Protein AF-A0A828RJ28-F1 (afdb_monomer)

Radius of gyration: 24.08 Å; Cα contacts (8 Å, |Δi|>4): 362; chains: 1; bounding box: 64×43×66 Å

Solvent-accessible surface area (backbone atoms only — not comparable to full-atom values): 17048 Å² total; per-residue (Å²): 126,67,68,67,56,52,56,53,55,52,54,47,43,37,43,52,50,53,48,50,46,72,72,38,66,86,44,90,55,50,50,30,38,36,27,74,53,93,47,32,33,34,38,38,77,62,47,27,46,32,43,52,47,83,53,72,42,44,48,65,58,50,32,52,54,55,67,70,51,72,87,90,49,73,31,34,40,40,39,29,29,36,60,35,74,68,33,44,64,51,51,78,48,46,31,53,60,52,75,44,80,40,84,64,54,71,68,58,51,33,68,73,42,70,52,58,82,84,49,48,61,54,60,48,24,22,26,76,45,76,53,44,68,95,48,37,66,64,53,40,48,51,51,52,49,52,51,30,59,76,66,74,49,62,49,41,58,66,60,33,50,56,52,51,45,53,50,38,54,48,21,58,74,65,51,31,70,50,40,48,63,58,54,52,46,45,49,57,74,29,50,54,80,92,81,49,80,65,50,59,52,41,50,60,45,42,64,53,44,52,51,50,51,43,51,52,46,49,46,44,34,72,78,77,47,81,44,73,68,53,55,51,39,45,53,25,56,74,67,70,38,74,66,31,62,64,48,34,51,52,47,26,72,77,37,68,87,36,44,63,57,32,49,48,52,30,51,72,71,77,40,83,69,93,68,94,85,72,90,70,78,71,55,90,95,38,52,67,60,44,54,49,53,54,51,53,54,66,73,61,64,79,82,76,126

Organism: NCBI:txid548485

Sequence (305 aa):
MEGIYASRGFAYQDYTLIDSIFCFIDENNFRGIEVESDNDYEIINQNISVQVKIGKEKLSEISEVITNLPDNKDKYLLYFSQLDNKARNFFTNVNDFGSNISKLSDNEIINKLKIDKKDIYKVRRCKIKILPALNSENYVCGIISKWLSKHQTNSDIVGILNTLLLLARKARTSQSIISKRDVLEVIRDQKYIPNFTQSLDLINYLLGFKSDIINCINFFINEVGASIQLEQLKLLIIDNNYAALKLVNRLAKNNPNYWILKDATYFLFGKKTLDNSANGEPIAGLENFYRLVKGIKYFIPEMSI

Secondary structure (DSSP, 8-state):
-HHHHHHHHHHHHHHHHHHHHHHHTTSTT--EEEEEETTEEEEETTTEEEEEEEEEE-HHHHHHHHHTS-TT-SEEEEEEEEE-HHHHHHHTTT-BTT-S--SS-HHHHHHHHT--GGGHHHHHTEEEEE--GGGHHHHHHHHHHHHHHHTT--B-HHHHHHHHHHHHHHHHHTT-EEEHHHHHHHHHHTBPPSS-HHHHHHHHHHHHHHHHHHHHHHHIIIII---HHHHHHHHHHHTT-THHHHHHHHHHHH-GGGHHHHHHHHHHTT---S-----PPPPTT-HHHHHHHHHHHHHS-----

Foldseek 3Di:
DVVVVVVLQLLLLLLVQLLVCLVCLPPPQFWFKFQQARQWIDGPSQQEIEGEDEDADELQNVLVVLQPDDPRGLAYEYEYQHYDPLRVVQQVQQDDQQPRPRPDDLVRSCVSSVHDSVSSVHSNRYDYDHQHSVCSPVVSLVSQLVSCVVVVAAFDSVQLSVVSSVVSVVSNVVSGTDTSVNSVVSSVVRRDDDDCVVPSCLVVCLVVLLVVLLVVLVCCCPPVHNDPLSVVLNVCSVVVHPVNQVSLVVVCVVPVLSVLSNLSNCSSNVHDDPDPPDPDDDDPPCVVSVVVSVVVVVVPDDPDD

Nearest PDB structures (foldseek):
  6vm5-assembly1_A  TM=7.515E-01  e=1.792E-05  Faucicola osloensis
  6vm6-assembly4_D  TM=6.938E-01  e=3.920E-05  Acinetobacter sp. ATCC 27244

Structure (mmCIF, N/CA/C/O backbone):
data_AF-A0A828RJ28-F1
#
_entry.id   AF-A0A828RJ28-F1
#
loop_
_atom_site.group_PDB
_atom_site.id
_atom_site.type_symbol
_atom_site.label_atom_id
_atom_site.label_alt_id
_atom_site.label_comp_id
_atom_site.label_asym_id
_atom_site.label_entity_id
_atom_site.label_seq_id
_atom_site.pdbx_PDB_ins_code
_atom_site.Cartn_x
_atom_site.Cartn_y
_atom_site.Cartn_z
_atom_site.occupancy
_atom_site.B_iso_or_equiv
_atom_site.auth_seq_id
_atom_site.auth_comp_id
_atom_site.auth_asym_id
_atom_site.auth_atom_id
_atom_site.pdbx_PDB_model_num
ATOM 1 N N . MET A 1 1 ? -3.260 30.161 -1.562 1.00 30.20 1 MET A N 1
ATOM 2 C CA . MET A 1 1 ? -2.341 29.069 -1.155 1.00 30.20 1 MET A CA 1
ATOM 3 C C . MET A 1 1 ? -3.068 27.809 -0.668 1.00 30.20 1 MET A C 1
ATOM 5 O O . MET A 1 1 ? -2.415 26.786 -0.526 1.00 30.20 1 MET A O 1
ATOM 9 N N . GLU A 1 2 ? -4.395 27.818 -0.502 1.00 25.25 2 GLU A N 1
ATOM 10 C CA . GLU A 1 2 ? -5.177 26.656 -0.031 1.00 25.25 2 GLU A CA 1
ATOM 11 C C . GLU A 1 2 ? -5.356 25.540 -1.088 1.00 25.25 2 GLU A C 1
ATOM 13 O O . GLU A 1 2 ? -5.445 24.366 -0.742 1.00 25.25 2 GLU A O 1
ATOM 18 N N . GLY A 1 3 ? -5.292 25.857 -2.390 1.00 23.58 3 GLY A N 1
ATOM 19 C CA . GLY A 1 3 ? -5.526 24.879 -3.470 1.00 23.58 3 GLY A CA 1
ATOM 20 C C . GLY A 1 3 ? -4.424 23.826 -3.702 1.00 23.58 3 GLY A C 1
ATOM 21 O O . GLY A 1 3 ? -4.708 22.727 -4.181 1.00 23.58 3 GLY A O 1
ATOM 22 N N . ILE A 1 4 ? -3.163 24.110 -3.348 1.00 28.80 4 ILE A N 1
ATOM 23 C CA . ILE A 1 4 ? -2.040 23.160 -3.530 1.00 28.80 4 ILE A CA 1
ATOM 24 C C . ILE A 1 4 ? -2.003 22.125 -2.393 1.00 28.80 4 ILE A C 1
ATOM 26 O O . ILE A 1 4 ? -1.654 20.967 -2.609 1.00 28.80 4 ILE A O 1
ATOM 30 N N . TYR A 1 5 ? -2.406 22.516 -1.182 1.00 29.50 5 TYR A N 1
ATOM 31 C CA . TYR A 1 5 ? -2.507 21.597 -0.048 1.00 29.50 5 TYR A CA 1
ATOM 32 C C . TYR A 1 5 ? -3.769 20.728 -0.135 1.00 29.50 5 TYR A C 1
ATOM 34 O O . TYR A 1 5 ? -3.675 19.526 0.104 1.00 29.50 5 TYR A O 1
ATOM 42 N N . ALA A 1 6 ? -4.900 21.285 -0.590 1.00 29.06 6 ALA A N 1
ATOM 43 C CA . ALA A 1 6 ? -6.114 20.513 -0.863 1.00 29.06 6 ALA A CA 1
ATOM 44 C C . ALA A 1 6 ? -5.884 19.439 -1.947 1.00 29.06 6 ALA A C 1
ATOM 46 O O . ALA A 1 6 ? -6.206 18.273 -1.743 1.00 29.06 6 ALA A O 1
ATOM 47 N N . SER A 1 7 ? -5.224 19.783 -3.063 1.00 36.97 7 SER A N 1
ATOM 48 C CA . SER A 1 7 ? -4.907 18.810 -4.128 1.00 36.97 7 SER A CA 1
ATOM 49 C C . SER A 1 7 ? -3.932 17.702 -3.697 1.00 36.97 7 SER A C 1
ATOM 51 O O . SER A 1 7 ? -4.060 16.574 -4.174 1.00 36.97 7 SER A O 1
ATOM 53 N N . ARG A 1 8 ? -3.006 17.974 -2.763 1.00 44.78 8 ARG A N 1
ATOM 54 C CA . ARG A 1 8 ? -2.122 16.951 -2.167 1.00 44.78 8 ARG A CA 1
ATOM 55 C C . ARG A 1 8 ? -2.838 16.036 -1.168 1.00 44.78 8 ARG A C 1
ATOM 57 O O . ARG A 1 8 ? -2.514 14.853 -1.120 1.00 44.78 8 ARG A O 1
ATOM 64 N N . GLY A 1 9 ? -3.793 16.558 -0.395 1.00 49.56 9 GLY A N 1
ATOM 65 C CA . GLY A 1 9 ? -4.598 15.767 0.546 1.00 49.56 9 GLY A CA 1
ATOM 66 C C . GLY A 1 9 ? -5.491 14.744 -0.162 1.00 49.56 9 GLY A C 1
ATOM 67 O O . GLY A 1 9 ? -5.532 13.582 0.229 1.00 49.56 9 GLY A O 1
ATOM 68 N N . PHE A 1 10 ? -6.111 15.140 -1.275 1.00 57.06 10 PHE A N 1
ATOM 69 C CA . PHE A 1 10 ? -6.960 14.244 -2.063 1.00 57.06 10 PHE A CA 1
ATOM 70 C C . PHE A 1 10 ? -6.191 13.148 -2.799 1.00 57.06 10 PHE A C 1
ATOM 72 O O . PHE A 1 10 ? -6.630 12.002 -2.815 1.00 57.06 10 PHE A O 1
ATOM 79 N N . ALA A 1 11 ? -5.011 13.469 -3.340 1.00 71.56 11 ALA A N 1
ATOM 80 C CA . ALA A 1 11 ? -4.148 12.459 -3.948 1.00 71.56 11 ALA A CA 1
ATOM 81 C C . ALA A 1 11 ? -3.768 11.361 -2.939 1.00 71.56 11 ALA A C 1
ATOM 83 O O . ALA A 1 11 ? -3.663 10.193 -3.301 1.00 71.56 11 ALA A O 1
ATOM 84 N N . TYR A 1 12 ? -3.598 11.719 -1.662 1.00 83.25 12 TYR A N 1
ATOM 85 C CA . TYR A 1 12 ? -3.280 10.758 -0.612 1.00 83.25 12 TYR A CA 1
ATOM 86 C C . TYR A 1 12 ? -4.424 9.764 -0.354 1.00 83.25 12 TYR A C 1
ATOM 88 O O . TYR A 1 12 ? -4.167 8.560 -0.329 1.00 83.25 12 TYR A O 1
ATOM 96 N N . GLN A 1 13 ? -5.677 10.230 -0.242 1.00 89.06 13 GLN A N 1
ATOM 97 C CA . GLN A 1 13 ? -6.847 9.343 -0.146 1.00 89.06 13 GLN A CA 1
ATOM 98 C C . GLN A 1 13 ? -6.903 8.382 -1.339 1.00 89.06 13 GLN A C 1
ATOM 100 O O . GLN A 1 13 ? -7.035 7.175 -1.129 1.00 89.06 13 GLN A O 1
ATOM 105 N N . ASP A 1 14 ? -6.716 8.892 -2.560 1.00 89.25 14 ASP A N 1
ATOM 106 C CA . ASP A 1 14 ? -6.750 8.091 -3.787 1.00 89.25 14 ASP A CA 1
ATOM 107 C C . ASP A 1 14 ? -5.695 6.953 -3.743 1.00 89.25 14 ASP A C 1
ATOM 109 O O . ASP A 1 14 ? -6.005 5.806 -4.063 1.00 89.25 14 ASP A O 1
ATOM 113 N N . TYR A 1 15 ? -4.478 7.208 -3.239 1.00 89.19 15 TYR A N 1
ATOM 114 C CA . TYR A 1 15 ? -3.465 6.158 -3.034 1.00 89.19 15 TYR A CA 1
ATOM 115 C C . TYR A 1 15 ? -3.854 5.127 -1.964 1.00 89.19 15 TYR A C 1
ATOM 117 O O . TYR A 1 15 ? -3.646 3.928 -2.166 1.00 89.19 15 TYR A O 1
ATOM 125 N N . THR A 1 16 ? -4.415 5.558 -0.827 1.00 93.75 16 THR A N 1
ATOM 126 C CA . THR A 1 16 ? -4.862 4.619 0.223 1.00 93.75 16 THR A CA 1
ATOM 127 C C . THR A 1 16 ? -6.010 3.733 -0.249 1.00 93.75 16 THR A C 1
ATOM 129 O O . THR A 1 16 ? -6.069 2.558 0.112 1.00 93.75 16 THR A O 1
ATOM 132 N N . LEU A 1 17 ? -6.887 4.278 -1.097 1.00 94.38 17 LEU A N 1
ATOM 133 C CA . LEU A 1 17 ? -7.986 3.548 -1.707 1.00 94.38 17 LEU A CA 1
ATOM 134 C C . LEU A 1 17 ? -7.436 2.425 -2.584 1.00 94.38 17 LEU A C 1
ATOM 136 O O . LEU A 1 17 ? -7.861 1.280 -2.452 1.00 94.38 17 LEU A O 1
ATOM 140 N N . ILE A 1 18 ? -6.447 2.723 -3.431 1.00 94.44 18 ILE A N 1
ATOM 141 C CA . ILE A 1 18 ? -5.811 1.712 -4.285 1.00 94.44 18 ILE A CA 1
ATOM 142 C C . ILE A 1 18 ? -5.116 0.643 -3.433 1.00 94.44 18 ILE A C 1
ATOM 144 O O . ILE A 1 18 ? -5.312 -0.547 -3.674 1.00 94.44 18 ILE A O 1
ATOM 148 N N . ASP A 1 19 ? -4.357 1.026 -2.403 1.00 94.06 19 ASP A N 1
ATOM 149 C CA . ASP A 1 19 ? -3.763 0.051 -1.479 1.00 94.06 19 ASP A CA 1
ATOM 150 C C . ASP A 1 19 ? -4.828 -0.831 -0.797 1.00 94.06 19 ASP A C 1
ATOM 152 O O . ASP A 1 19 ? -4.644 -2.047 -0.711 1.00 94.06 19 ASP A O 1
ATOM 156 N N . SER A 1 20 ? -5.961 -0.256 -0.380 1.00 94.44 20 SER A N 1
ATOM 157 C CA . SER A 1 20 ? -7.094 -1.012 0.168 1.00 94.44 20 SER A CA 1
ATOM 158 C C . SER A 1 20 ? -7.638 -2.012 -0.845 1.00 94.44 20 SER A C 1
ATOM 160 O O . SER A 1 20 ? -7.767 -3.187 -0.513 1.00 94.44 20 SER A O 1
ATOM 162 N N . ILE A 1 21 ? -7.890 -1.597 -2.093 1.00 95.44 21 ILE A N 1
ATOM 163 C CA . ILE A 1 21 ? -8.347 -2.503 -3.159 1.00 95.44 21 ILE A CA 1
ATOM 164 C C . ILE A 1 21 ? -7.441 -3.731 -3.212 1.00 95.44 21 ILE A C 1
ATOM 166 O O . ILE A 1 21 ? -7.924 -4.849 -3.071 1.00 95.44 21 ILE A O 1
ATOM 170 N N . PHE A 1 22 ? -6.129 -3.545 -3.340 1.00 93.19 22 PHE A N 1
ATOM 171 C CA . PHE A 1 22 ? -5.199 -4.666 -3.480 1.00 93.19 22 PHE A CA 1
ATOM 172 C C . PHE A 1 22 ? -5.012 -5.498 -2.204 1.00 93.19 22 PHE A C 1
ATOM 174 O O . PHE A 1 22 ? -4.603 -6.654 -2.299 1.00 93.19 22 PHE A O 1
ATOM 181 N N . CYS A 1 23 ? -5.346 -4.965 -1.024 1.00 90.12 23 CYS A N 1
ATOM 182 C CA . CYS A 1 23 ? -5.399 -5.762 0.203 1.00 90.12 23 CYS A CA 1
ATOM 183 C C . CYS A 1 23 ? -6.561 -6.762 0.202 1.00 90.12 23 CYS A C 1
ATOM 185 O O . CYS A 1 23 ? -6.397 -7.859 0.727 1.00 90.12 23 CYS A O 1
ATOM 187 N N . PHE A 1 24 ? -7.707 -6.396 -0.381 1.00 92.81 24 PHE A N 1
ATOM 188 C CA . PHE A 1 24 ? -8.950 -7.170 -0.273 1.00 92.81 24 PHE A CA 1
ATOM 189 C C . PHE A 1 24 ? -9.417 -7.801 -1.589 1.00 92.81 24 PHE A C 1
ATOM 191 O O . PHE A 1 24 ? -10.316 -8.636 -1.571 1.00 92.81 24 PHE A O 1
ATOM 198 N N . ILE A 1 25 ? -8.827 -7.452 -2.735 1.00 94.00 25 ILE A N 1
ATOM 199 C CA . ILE A 1 25 ? -9.303 -7.878 -4.063 1.00 94.00 25 ILE A CA 1
ATOM 200 C C . ILE A 1 25 ? -9.377 -9.401 -4.228 1.00 94.00 25 ILE A C 1
ATOM 202 O O . ILE A 1 25 ? -10.245 -9.895 -4.949 1.00 94.00 25 ILE A O 1
ATOM 206 N N . ASP A 1 26 ? -8.528 -10.148 -3.524 1.00 91.19 26 ASP A N 1
ATOM 207 C CA . ASP A 1 26 ? -8.503 -11.613 -3.557 1.00 91.19 26 ASP A CA 1
ATOM 208 C C . ASP A 1 26 ? -9.518 -12.266 -2.612 1.00 91.19 26 ASP A C 1
ATOM 210 O O . ASP A 1 26 ? -9.742 -13.472 -2.694 1.00 91.19 26 ASP A O 1
ATOM 214 N N . GLU A 1 27 ? -10.151 -11.501 -1.723 1.00 90.38 27 GLU A N 1
ATOM 215 C CA . GLU A 1 27 ? -11.160 -12.027 -0.812 1.00 90.38 27 GLU A CA 1
ATOM 216 C C . GLU A 1 27 ? -12.477 -12.299 -1.559 1.00 90.38 27 GLU A C 1
ATOM 218 O O . GLU A 1 27 ? -12.928 -11.514 -2.403 1.00 90.38 27 GLU A O 1
ATOM 223 N N . ASN A 1 28 ? -13.118 -13.433 -1.253 1.00 84.62 28 ASN A N 1
ATOM 224 C CA . ASN A 1 28 ? -14.310 -13.910 -1.969 1.00 84.62 28 ASN A CA 1
ATOM 225 C C . ASN A 1 28 ? -15.503 -12.949 -1.862 1.00 84.62 28 ASN A C 1
ATOM 227 O O . ASN A 1 28 ? -16.309 -12.841 -2.786 1.00 84.62 28 ASN A O 1
ATOM 231 N N . ASN A 1 29 ? -15.624 -12.255 -0.735 1.00 88.44 29 ASN A N 1
ATOM 232 C CA . ASN A 1 29 ? -16.699 -11.316 -0.443 1.00 88.44 29 ASN A CA 1
ATOM 233 C C . ASN A 1 29 ? -16.378 -9.871 -0.846 1.00 88.44 29 ASN A C 1
ATOM 235 O O . ASN A 1 29 ? -17.289 -9.049 -0.823 1.00 88.44 29 ASN A O 1
ATOM 239 N N . PHE A 1 30 ? -15.156 -9.549 -1.285 1.00 92.56 30 PHE A N 1
ATOM 240 C CA . PHE A 1 30 ? -14.844 -8.201 -1.762 1.00 92.56 30 PHE A CA 1
ATOM 241 C C . PHE A 1 30 ? -15.595 -7.885 -3.064 1.00 92.56 30 PHE A C 1
ATOM 243 O O . PHE A 1 30 ? -15.436 -8.572 -4.080 1.00 92.56 30 PHE A O 1
ATOM 250 N N . ARG A 1 31 ? -16.414 -6.826 -3.045 1.00 93.00 31 ARG A N 1
ATOM 251 C CA . ARG A 1 31 ? -17.169 -6.355 -4.223 1.00 93.00 31 ARG A CA 1
ATOM 252 C C . ARG A 1 31 ? -16.671 -5.041 -4.801 1.00 93.00 31 ARG A C 1
ATOM 254 O O . ARG A 1 31 ? -16.898 -4.800 -5.985 1.00 93.00 31 ARG A O 1
ATOM 261 N N . GLY A 1 32 ? -15.984 -4.230 -4.013 1.00 93.81 32 GLY A N 1
ATOM 262 C CA . GLY A 1 32 ? -15.513 -2.916 -4.422 1.00 93.81 32 GLY A CA 1
ATOM 263 C C . GLY A 1 32 ? -15.323 -1.993 -3.229 1.00 93.81 32 GLY A C 1
ATOM 264 O O . GLY A 1 32 ? -15.410 -2.428 -2.079 1.00 93.81 32 GLY A O 1
ATOM 265 N N . ILE A 1 33 ? -15.084 -0.724 -3.529 1.00 95.19 33 ILE A N 1
ATOM 266 C CA . ILE A 1 33 ? -14.999 0.355 -2.547 1.00 95.19 33 ILE A CA 1
ATOM 267 C C . ILE A 1 33 ? -16.030 1.425 -2.894 1.00 95.19 33 ILE A C 1
ATOM 269 O O . ILE A 1 33 ? -16.133 1.817 -4.055 1.00 95.19 33 ILE A O 1
ATOM 273 N N . GLU A 1 34 ? -16.766 1.898 -1.895 1.00 94.19 34 GLU A N 1
ATOM 274 C CA . GLU A 1 34 ? -17.673 3.041 -1.990 1.00 94.19 34 GLU A CA 1
ATOM 275 C C . GLU A 1 34 ? -17.006 4.269 -1.376 1.00 94.19 34 GLU A C 1
ATOM 277 O O . GLU A 1 34 ? -16.617 4.243 -0.209 1.00 94.19 34 GLU A O 1
ATOM 282 N N . VAL A 1 35 ? -16.832 5.337 -2.159 1.00 90.31 35 VAL A N 1
ATOM 283 C CA . VAL A 1 35 ? -16.277 6.594 -1.641 1.00 90.31 35 VAL A CA 1
ATOM 284 C C . VAL A 1 35 ? -17.416 7.448 -1.101 1.00 90.31 35 VAL A C 1
ATOM 286 O O . VAL A 1 35 ? -18.142 8.065 -1.875 1.00 90.31 35 VAL A O 1
ATOM 289 N N . GLU A 1 36 ? -17.569 7.469 0.221 1.00 83.75 36 GLU A N 1
ATOM 290 C CA . GLU A 1 36 ? -18.661 8.173 0.900 1.00 83.75 36 GLU A CA 1
ATOM 291 C C . GLU A 1 36 ? -18.381 9.680 0.981 1.00 83.75 36 GLU A C 1
ATOM 293 O O . GLU A 1 36 ? -19.234 10.511 0.660 1.00 83.75 36 GLU A O 1
ATOM 298 N N . SER A 1 37 ? -17.168 10.058 1.397 1.00 82.31 37 SER A N 1
ATOM 299 C CA . SER A 1 37 ? -16.795 11.464 1.556 1.00 82.31 37 SER A CA 1
ATOM 300 C C . SER A 1 37 ? -15.279 11.690 1.515 1.00 82.31 37 SER A C 1
ATOM 302 O O . SER A 1 37 ? -14.479 10.784 1.255 1.00 82.31 37 SER A O 1
ATOM 304 N N . ASP A 1 38 ? -14.867 12.939 1.718 1.00 82.38 38 ASP A N 1
ATOM 305 C CA . ASP A 1 38 ? -13.454 13.280 1.803 1.00 82.38 38 ASP A CA 1
ATOM 306 C C . ASP A 1 38 ? -12.814 12.585 3.009 1.00 82.38 38 ASP A C 1
ATOM 308 O O . ASP A 1 38 ? -13.227 12.778 4.149 1.00 82.38 38 ASP A O 1
ATOM 312 N N . ASN A 1 39 ? -11.746 11.836 2.740 1.00 84.50 39 ASN A N 1
ATOM 313 C CA . ASN A 1 39 ? -11.004 10.980 3.668 1.00 84.50 39 ASN A CA 1
ATOM 314 C C . ASN A 1 39 ? -11.706 9.701 4.146 1.00 84.50 39 ASN A C 1
ATOM 316 O O . ASN A 1 39 ? -11.046 8.905 4.817 1.00 84.50 39 ASN A O 1
ATOM 320 N N . ASP A 1 40 ? -12.952 9.453 3.738 1.00 88.25 40 ASP A N 1
ATOM 321 C CA . ASP A 1 40 ? -13.751 8.336 4.244 1.00 88.25 40 ASP A CA 1
ATOM 322 C C . ASP A 1 40 ? -14.318 7.490 3.100 1.00 88.25 40 ASP A C 1
ATOM 324 O O . ASP A 1 40 ? -14.885 8.000 2.129 1.00 88.25 40 ASP A O 1
ATOM 328 N N . TYR A 1 41 ? -14.145 6.174 3.201 1.00 93.06 41 TYR A N 1
ATOM 329 C CA . TYR A 1 41 ? -14.698 5.215 2.246 1.00 93.06 41 TYR A CA 1
ATOM 330 C C . TYR A 1 41 ? -14.984 3.869 2.906 1.00 93.06 41 TYR A C 1
ATOM 332 O O . TYR A 1 41 ? -14.452 3.546 3.966 1.00 93.06 41 TYR A O 1
ATOM 340 N N . GLU A 1 42 ? -15.808 3.055 2.260 1.00 93.50 42 GLU A N 1
ATOM 341 C CA . GLU A 1 42 ? -16.204 1.740 2.751 1.00 93.50 42 GLU A CA 1
ATOM 342 C C . GLU A 1 42 ? -15.772 0.622 1.800 1.00 93.50 42 GLU A C 1
ATOM 344 O O . GLU A 1 42 ? -15.838 0.738 0.577 1.00 93.50 42 GLU A O 1
ATOM 349 N N . ILE A 1 43 ? -15.363 -0.509 2.376 1.00 92.81 43 ILE A N 1
ATOM 350 C CA . ILE A 1 43 ? -15.127 -1.751 1.642 1.00 92.81 43 ILE A CA 1
ATOM 351 C C . ILE A 1 43 ? -16.429 -2.557 1.585 1.00 92.81 43 ILE A C 1
ATOM 353 O O . ILE A 1 43 ? -16.866 -3.160 2.572 1.00 92.81 43 ILE A O 1
ATOM 357 N N . ILE A 1 44 ? -17.034 -2.597 0.399 1.00 88.94 44 ILE A N 1
ATOM 358 C CA . ILE A 1 44 ? -18.361 -3.174 0.167 1.00 88.94 44 ILE A CA 1
ATOM 359 C C . ILE A 1 44 ? -18.337 -4.688 0.396 1.00 88.94 44 ILE A C 1
ATOM 361 O O . ILE A 1 44 ? -17.426 -5.388 -0.061 1.00 88.94 44 ILE A O 1
ATOM 365 N N . ASN A 1 45 ? -19.380 -5.197 1.065 1.00 82.56 45 ASN A N 1
ATOM 366 C CA . ASN A 1 45 ? -19.572 -6.602 1.463 1.00 82.56 45 ASN A CA 1
ATOM 367 C C . ASN A 1 45 ? -18.517 -7.162 2.436 1.00 82.56 45 ASN A C 1
ATOM 369 O O . ASN A 1 45 ? -18.491 -8.365 2.713 1.00 82.56 45 ASN A O 1
ATOM 373 N N . GLN A 1 46 ? -17.685 -6.279 2.988 1.00 79.75 46 GLN A N 1
ATOM 374 C CA . GLN A 1 46 ? -16.821 -6.545 4.136 1.00 79.75 46 GLN A CA 1
ATOM 375 C C . GLN A 1 46 ? -17.266 -5.764 5.383 1.00 79.75 46 GLN A C 1
ATOM 377 O O . GLN A 1 46 ? -16.799 -6.073 6.478 1.00 79.75 46 GLN A O 1
ATOM 382 N N . ASN A 1 47 ? -18.147 -4.764 5.217 1.00 84.56 47 ASN A N 1
ATOM 383 C CA . ASN A 1 47 ? -18.626 -3.868 6.275 1.00 84.56 47 ASN A CA 1
ATOM 384 C C . ASN A 1 47 ? -17.459 -3.226 7.056 1.00 84.56 47 ASN A C 1
ATOM 386 O O . ASN A 1 47 ? -17.448 -3.180 8.291 1.00 84.56 47 ASN A O 1
ATOM 390 N N . ILE A 1 48 ? -16.430 -2.797 6.310 1.00 90.75 48 ILE A N 1
ATOM 391 C CA . ILE A 1 48 ? -15.219 -2.166 6.848 1.00 90.75 48 ILE A CA 1
ATOM 392 C C . ILE A 1 48 ? -15.258 -0.688 6.500 1.00 90.75 48 ILE A C 1
ATOM 394 O O . ILE A 1 48 ? -15.151 -0.332 5.326 1.00 90.75 48 ILE A O 1
ATOM 398 N N . SER A 1 49 ? -15.352 0.163 7.520 1.00 93.06 49 SER A N 1
ATOM 399 C CA . SER A 1 49 ? -15.158 1.603 7.344 1.00 93.06 49 SER A CA 1
ATOM 400 C C . SER A 1 49 ? -13.667 1.920 7.311 1.00 93.06 49 SER A C 1
ATOM 402 O O . SER A 1 49 ? -12.883 1.406 8.119 1.00 93.06 49 SER A O 1
ATOM 404 N N . VAL A 1 50 ? -13.279 2.752 6.352 1.00 93.31 50 VAL A N 1
ATOM 405 C CA . VAL A 1 50 ? -11.908 3.192 6.144 1.00 93.31 50 VAL A CA 1
ATOM 406 C C . VAL A 1 50 ? -11.822 4.695 6.346 1.00 93.31 50 VAL A C 1
ATOM 408 O O . VAL A 1 50 ? -12.607 5.450 5.782 1.00 93.31 50 VAL A O 1
ATOM 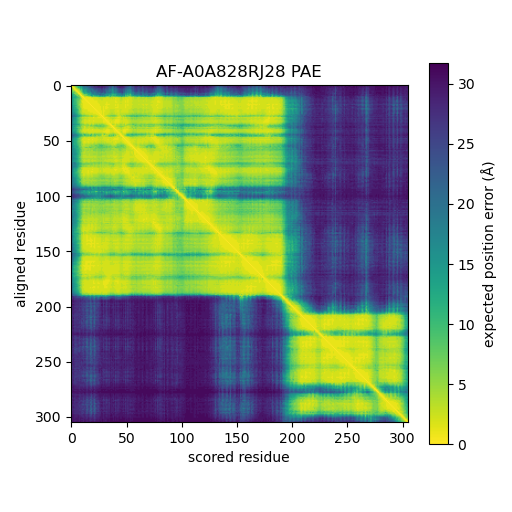411 N N . GLN A 1 51 ? -10.850 5.116 7.150 1.00 92.69 51 GLN A N 1
ATOM 412 C CA . GLN A 1 51 ? -10.615 6.514 7.504 1.00 92.69 51 GLN A CA 1
ATOM 413 C C . GLN A 1 51 ? -9.169 6.884 7.199 1.00 92.69 51 GLN A C 1
ATOM 415 O O . GLN A 1 51 ? -8.235 6.154 7.551 1.00 92.69 51 GLN A O 1
ATOM 420 N N . VAL A 1 52 ? -8.976 8.036 6.567 1.00 91.50 52 VAL A N 1
ATOM 421 C CA . VAL A 1 52 ? -7.670 8.512 6.111 1.00 91.50 52 VAL A CA 1
ATOM 422 C C . VAL A 1 52 ? -7.285 9.786 6.852 1.00 91.50 52 VAL A C 1
ATOM 424 O O . VAL A 1 52 ? -8.042 10.748 6.914 1.00 91.50 52 VAL A O 1
ATOM 427 N N . LYS A 1 53 ? -6.070 9.834 7.401 1.00 89.75 53 LYS A N 1
ATOM 428 C CA . LYS A 1 53 ? -5.503 11.050 7.995 1.00 89.75 53 LYS A CA 1
ATOM 429 C C . LYS A 1 53 ? -4.108 11.327 7.444 1.00 89.75 53 LYS A C 1
ATOM 431 O O . LYS A 1 53 ? -3.219 10.465 7.435 1.00 89.75 53 LYS A O 1
ATOM 436 N N . ILE A 1 54 ? -3.926 12.557 6.971 1.00 82.56 54 ILE A N 1
ATOM 437 C CA . ILE A 1 54 ? -2.649 13.089 6.499 1.00 82.56 54 ILE A CA 1
ATOM 438 C C . ILE A 1 54 ? -2.066 14.013 7.567 1.00 82.56 54 ILE A C 1
ATOM 440 O O . ILE A 1 54 ? -2.747 14.893 8.079 1.00 82.56 54 ILE A O 1
ATOM 444 N N . GLY A 1 55 ? -0.790 13.821 7.887 1.00 76.81 55 GLY A N 1
ATOM 445 C CA . GLY A 1 55 ? -0.166 14.426 9.057 1.00 76.81 55 GLY A CA 1
ATOM 446 C C . GLY A 1 55 ? 0.569 13.412 9.926 1.00 76.81 55 GLY A C 1
ATOM 447 O O . GLY A 1 55 ? 0.625 12.212 9.630 1.00 76.81 55 GLY A O 1
ATOM 448 N N . LYS A 1 56 ? 1.193 13.939 10.980 1.00 81.44 56 LYS A N 1
ATOM 449 C CA . LYS A 1 56 ? 1.867 13.159 12.016 1.00 81.44 56 LYS A CA 1
ATOM 450 C C . LYS A 1 56 ? 0.958 13.085 13.231 1.00 81.44 56 LYS A C 1
ATOM 452 O O . LYS A 1 56 ? 1.047 13.943 14.107 1.00 81.44 56 LYS A O 1
ATOM 457 N N . GLU A 1 57 ? 0.147 12.036 13.271 1.00 84.81 57 GLU A N 1
ATOM 458 C CA . GLU A 1 57 ? -0.861 11.875 14.313 1.00 84.81 57 GLU A CA 1
ATOM 459 C C . GLU A 1 57 ? -0.243 11.430 15.643 1.00 84.81 57 GLU A C 1
ATOM 461 O O . GLU A 1 57 ? 0.636 10.554 15.714 1.00 84.81 57 GLU A O 1
ATOM 466 N N . LYS A 1 58 ? -0.736 12.041 16.714 1.00 88.00 58 LYS A N 1
ATOM 467 C CA . LYS A 1 58 ? -0.474 11.704 18.110 1.00 88.00 58 LYS A CA 1
ATOM 468 C C . LYS A 1 58 ? -1.529 10.736 18.621 1.00 88.00 58 LYS A C 1
ATOM 470 O O . LYS A 1 58 ? -2.631 10.620 18.096 1.00 88.00 58 LYS A O 1
ATOM 475 N N . LEU A 1 59 ? -1.222 10.100 19.747 1.00 85.25 59 LEU A N 1
ATOM 476 C CA . LEU A 1 59 ? -2.134 9.152 20.386 1.00 85.25 59 LEU A CA 1
ATOM 477 C C . LEU A 1 59 ? -3.514 9.760 20.730 1.00 85.25 59 LEU A C 1
ATOM 479 O O . LEU A 1 59 ? -4.521 9.070 20.615 1.00 85.25 59 LEU A O 1
ATOM 483 N N . SER A 1 60 ? -3.568 11.038 21.124 1.00 85.81 60 SER A N 1
ATOM 484 C CA . SER A 1 60 ? -4.825 11.742 21.423 1.00 85.81 60 SER A CA 1
ATOM 485 C C . SER A 1 60 ? -5.686 11.985 20.184 1.00 85.81 60 SER A C 1
ATOM 487 O O . SER A 1 60 ? -6.898 11.855 20.260 1.00 85.81 60 SER A O 1
ATOM 489 N N . GLU A 1 61 ? -5.062 12.300 19.050 1.00 89.06 61 GLU A N 1
ATOM 490 C CA . GLU A 1 61 ? -5.760 12.544 17.780 1.00 89.06 61 GLU A CA 1
ATOM 491 C C . GLU A 1 61 ? -6.343 11.226 17.243 1.00 89.06 61 GLU A C 1
ATOM 493 O O . GLU A 1 61 ? -7.487 11.165 16.805 1.00 89.06 61 GLU A O 1
ATOM 498 N N . ILE A 1 62 ? -5.615 10.115 17.402 1.00 87.69 62 ILE A N 1
ATOM 499 C CA . ILE A 1 62 ? -6.116 8.781 17.035 1.00 87.69 62 ILE A CA 1
ATOM 500 C C . ILE A 1 62 ? -7.278 8.343 17.936 1.00 87.69 62 ILE A C 1
ATOM 502 O O . ILE A 1 62 ? -8.195 7.673 17.471 1.00 87.69 62 ILE A O 1
ATOM 506 N N . SER A 1 63 ? -7.258 8.712 19.219 1.00 87.62 63 SER A N 1
ATOM 507 C CA . SER A 1 63 ? -8.367 8.441 20.144 1.00 87.62 63 SER A CA 1
ATOM 508 C C . SER A 1 63 ? -9.667 9.110 19.693 1.00 87.62 63 SER A 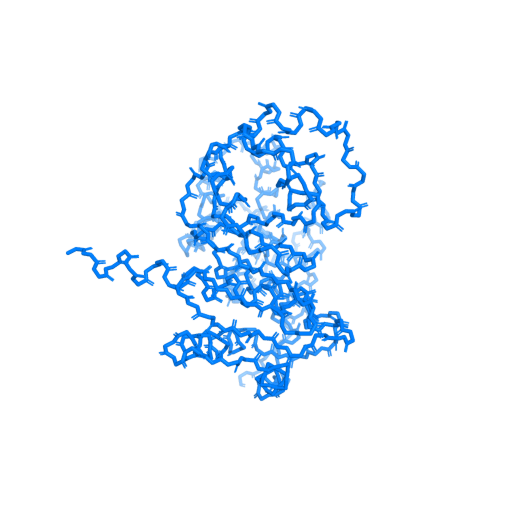C 1
ATOM 510 O O . SER A 1 63 ? -10.723 8.474 19.674 1.00 87.62 63 SER A O 1
ATOM 512 N N . GLU A 1 64 ? -9.577 10.364 19.249 1.00 90.19 64 GLU A N 1
ATOM 513 C CA . GLU A 1 64 ? -10.710 11.092 18.682 1.00 90.19 64 GLU A CA 1
ATOM 514 C C . GLU A 1 64 ? -11.231 10.412 17.409 1.00 90.19 64 GLU A C 1
ATOM 516 O O . GLU A 1 64 ? -12.430 10.160 17.297 1.00 90.19 64 GLU A O 1
ATOM 521 N N . VAL A 1 65 ? -10.331 10.015 16.498 1.00 90.12 65 VAL A N 1
ATOM 522 C CA . VAL A 1 65 ? -10.702 9.246 15.296 1.00 90.12 65 VAL A CA 1
ATOM 523 C C . VAL A 1 65 ? -11.457 7.976 15.673 1.00 90.12 65 VAL A C 1
ATOM 525 O O . VAL A 1 65 ? -12.516 7.717 15.114 1.00 90.12 65 VAL A O 1
ATOM 528 N N . ILE A 1 66 ? -10.949 7.208 16.641 1.00 90.06 66 ILE A N 1
ATOM 529 C CA . ILE A 1 66 ? -11.571 5.953 17.077 1.00 90.06 66 ILE A CA 1
ATOM 530 C C . ILE A 1 66 ? -12.961 6.194 17.660 1.00 90.06 66 ILE A C 1
ATOM 532 O O . ILE A 1 66 ? -13.888 5.456 17.343 1.00 90.06 66 ILE A O 1
ATOM 536 N N . THR A 1 67 ? -13.118 7.219 18.492 1.00 90.62 67 THR A N 1
ATOM 537 C CA . THR A 1 67 ? -14.399 7.530 19.141 1.00 90.62 67 THR A CA 1
ATOM 538 C C . THR A 1 67 ? -15.465 7.905 18.107 1.00 90.62 67 THR A C 1
ATOM 540 O O . THR A 1 67 ? -16.616 7.487 18.225 1.00 90.62 67 THR A O 1
ATOM 543 N N . ASN A 1 68 ? -15.056 8.606 17.046 1.00 91.00 68 ASN A N 1
ATOM 544 C CA . ASN A 1 68 ? -15.928 9.057 15.962 1.00 91.00 68 ASN A CA 1
ATOM 545 C C . ASN A 1 68 ? -16.219 7.987 14.896 1.00 91.00 68 ASN A C 1
ATOM 547 O O . ASN A 1 68 ? -16.993 8.250 13.977 1.00 91.00 68 ASN A O 1
ATOM 551 N N . LEU A 1 69 ? -15.636 6.785 14.995 1.00 91.25 69 LEU A N 1
ATOM 552 C CA . LEU A 1 69 ? -15.957 5.705 14.064 1.00 91.25 69 LEU A CA 1
ATOM 553 C C . LEU A 1 69 ? -17.426 5.265 14.203 1.00 91.25 69 LEU A C 1
ATOM 555 O O . LEU A 1 69 ? -17.939 5.187 15.325 1.00 91.25 69 LEU A O 1
ATOM 559 N N . PRO A 1 70 ? -18.085 4.901 13.088 1.00 90.38 70 PRO A N 1
ATOM 560 C CA . PRO A 1 70 ? -19.483 4.478 13.091 1.00 90.38 70 PRO A CA 1
ATOM 561 C C . PRO A 1 70 ? -19.679 3.158 13.846 1.00 90.38 70 PRO A C 1
ATOM 563 O O . PRO A 1 70 ? -18.903 2.221 13.674 1.00 90.38 70 PRO A O 1
ATOM 566 N N . ASP A 1 71 ? -20.739 3.048 14.652 1.00 87.81 71 ASP A N 1
ATOM 567 C CA . ASP A 1 71 ? -20.968 1.880 15.522 1.00 87.81 71 ASP A CA 1
ATOM 568 C C . ASP A 1 71 ? -21.488 0.625 14.789 1.00 87.81 71 ASP A C 1
ATOM 570 O O . ASP A 1 71 ? -21.486 -0.474 15.338 1.00 87.81 71 ASP A O 1
ATOM 574 N N . ASN A 1 72 ? -21.945 0.767 13.543 1.00 86.12 72 ASN A N 1
ATOM 575 C CA . ASN A 1 72 ? -22.614 -0.288 12.772 1.00 86.12 72 ASN A CA 1
ATOM 576 C C . ASN A 1 72 ? -21.675 -1.103 11.861 1.00 86.12 72 ASN A C 1
ATOM 578 O O . ASN A 1 72 ? -22.150 -1.818 10.975 1.00 86.12 72 ASN A O 1
ATOM 582 N N . LYS A 1 73 ? -20.356 -0.991 12.054 1.00 88.31 73 LYS A N 1
ATOM 583 C CA . LYS A 1 73 ? -19.347 -1.635 11.202 1.00 88.31 73 LYS A CA 1
ATOM 584 C C . LYS A 1 73 ? -18.695 -2.836 11.882 1.00 88.31 73 LYS A C 1
ATOM 586 O O . LYS A 1 73 ? -18.509 -2.875 13.101 1.00 88.31 73 LYS A O 1
ATOM 591 N N . ASP A 1 74 ? -18.301 -3.817 11.074 1.00 87.06 74 ASP A N 1
ATOM 592 C CA . ASP A 1 74 ? -17.680 -5.046 11.572 1.00 87.06 74 ASP A CA 1
ATOM 593 C C . ASP A 1 74 ? -16.192 -4.866 11.847 1.00 87.06 74 ASP A C 1
ATOM 595 O O . ASP A 1 74 ? -15.657 -5.466 12.781 1.00 87.06 74 ASP A O 1
ATOM 599 N N . LYS A 1 75 ? -15.509 -4.046 11.044 1.00 91.19 75 LYS A N 1
ATOM 600 C CA . LYS A 1 75 ? -14.086 -3.734 11.212 1.00 91.19 75 LYS A CA 1
ATOM 601 C C . LYS A 1 75 ? -13.784 -2.303 10.779 1.00 91.19 75 LYS A C 1
ATOM 603 O O . LYS A 1 75 ? -14.576 -1.669 10.086 1.00 91.19 75 LYS A O 1
ATOM 608 N N . TYR A 1 76 ? -12.600 -1.826 11.152 1.00 91.25 76 TYR A N 1
ATOM 609 C CA . TYR A 1 76 ? -12.134 -0.488 10.797 1.00 91.25 76 TYR A CA 1
ATOM 610 C C . TYR A 1 76 ? -10.713 -0.536 10.252 1.00 91.25 76 TYR A C 1
ATOM 612 O O . TYR A 1 76 ? -9.858 -1.229 10.804 1.00 91.25 76 TYR A O 1
ATOM 620 N N . LEU A 1 77 ? -10.445 0.216 9.193 1.00 92.06 77 LEU A N 1
ATOM 621 C CA . LEU A 1 77 ? -9.109 0.380 8.634 1.00 92.06 77 LEU A CA 1
ATOM 622 C C . LEU A 1 77 ? -8.720 1.855 8.707 1.00 92.06 77 LEU A C 1
ATOM 624 O O . LEU A 1 77 ? -9.38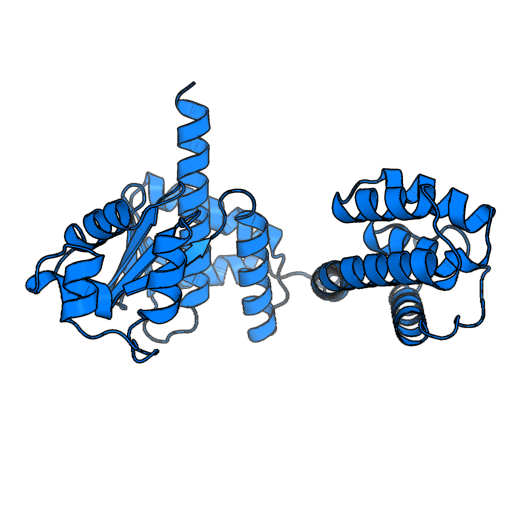0 2.705 8.124 1.00 92.06 77 LEU A O 1
ATOM 628 N N . LEU A 1 78 ? -7.652 2.172 9.431 1.00 91.88 78 LEU A N 1
ATOM 629 C CA . LEU A 1 78 ? -7.185 3.549 9.579 1.00 91.88 78 LEU A CA 1
ATOM 630 C C . LEU A 1 78 ? -5.859 3.724 8.844 1.00 91.88 78 LEU A C 1
ATOM 632 O O . LEU A 1 78 ? -4.876 3.037 9.148 1.00 91.88 78 LEU A O 1
ATOM 636 N N . TYR A 1 79 ? -5.825 4.661 7.901 1.00 91.75 79 TYR A N 1
ATOM 637 C CA . TYR A 1 79 ? -4.615 5.063 7.194 1.00 91.75 79 TYR A CA 1
ATOM 638 C C . TYR A 1 79 ? -4.035 6.336 7.787 1.00 91.75 79 TYR A C 1
ATOM 640 O O . TYR A 1 79 ? -4.678 7.383 7.785 1.00 91.75 79 TYR A O 1
ATOM 648 N N . PHE A 1 80 ? -2.770 6.270 8.190 1.00 88.25 80 PHE A N 1
ATOM 649 C CA . PHE A 1 80 ? -2.018 7.430 8.658 1.00 88.25 80 PHE A CA 1
ATOM 650 C C . PHE A 1 80 ? -0.790 7.661 7.799 1.00 88.25 80 PHE A C 1
ATOM 652 O O . PHE A 1 80 ? -0.054 6.723 7.487 1.00 88.25 80 PHE A O 1
ATOM 659 N N . SER A 1 81 ? -0.521 8.923 7.463 1.00 81.00 81 SER A N 1
ATOM 660 C CA . SER A 1 81 ? 0.695 9.229 6.708 1.00 81.00 81 SER A CA 1
ATOM 661 C C . SER A 1 81 ? 1.957 9.089 7.559 1.00 81.00 81 SER A C 1
ATOM 663 O O . SER A 1 81 ? 3.005 8.650 7.081 1.00 81.00 81 SER A O 1
ATOM 665 N N . GLN A 1 82 ? 1.850 9.444 8.843 1.00 82.12 82 GLN A N 1
ATOM 666 C CA . GLN A 1 82 ? 2.884 9.313 9.857 1.00 82.12 82 GLN A CA 1
ATOM 667 C C . GLN A 1 82 ? 2.227 9.167 11.233 1.00 82.12 82 GLN A C 1
ATOM 669 O O . GLN A 1 82 ? 1.167 9.724 11.494 1.00 82.12 82 GLN A O 1
ATOM 674 N N . LEU A 1 83 ? 2.907 8.462 12.134 1.00 80.19 83 LEU A N 1
ATOM 675 C CA . LEU A 1 83 ? 2.565 8.392 13.554 1.00 80.19 83 LEU A CA 1
ATOM 676 C C . LEU A 1 83 ? 3.735 8.932 14.369 1.00 80.19 83 LEU A C 1
ATOM 678 O O . LEU A 1 83 ? 4.897 8.708 14.004 1.00 80.19 83 LEU A O 1
ATOM 682 N N . ASP A 1 84 ? 3.451 9.604 15.483 1.00 82.06 84 ASP A N 1
ATOM 683 C CA . ASP A 1 84 ? 4.485 9.878 16.475 1.00 82.06 84 ASP A CA 1
ATOM 684 C C . ASP A 1 84 ? 5.003 8.577 17.125 1.00 82.06 84 ASP A C 1
ATOM 686 O O . ASP A 1 84 ? 4.427 7.495 16.987 1.00 82.06 84 ASP A O 1
ATOM 690 N N . ASN A 1 85 ? 6.135 8.660 17.828 1.00 83.19 85 ASN A N 1
ATOM 691 C CA . ASN A 1 85 ? 6.759 7.468 18.407 1.00 83.19 85 ASN A CA 1
ATOM 692 C C . ASN A 1 85 ? 5.870 6.801 19.470 1.00 83.19 85 ASN A C 1
ATOM 694 O O . ASN A 1 85 ? 5.933 5.585 19.635 1.00 83.19 85 ASN A O 1
ATOM 698 N N . LYS A 1 86 ? 5.036 7.572 20.183 1.00 82.50 86 LYS A N 1
ATOM 699 C CA . LYS A 1 86 ? 4.149 7.037 21.223 1.00 82.50 86 LYS A CA 1
ATOM 700 C C . LYS A 1 86 ? 3.004 6.240 20.597 1.00 82.50 86 LYS A C 1
ATOM 702 O O . LYS A 1 86 ? 2.779 5.100 20.996 1.00 82.50 86 LYS A O 1
ATOM 707 N N . ALA A 1 87 ? 2.337 6.808 19.596 1.00 83.44 87 ALA A N 1
ATOM 708 C CA . ALA A 1 87 ? 1.294 6.174 18.803 1.00 83.44 87 ALA A CA 1
ATOM 709 C C . ALA A 1 87 ? 1.822 4.938 18.076 1.00 83.44 87 ALA A C 1
ATOM 711 O O . ALA A 1 87 ? 1.220 3.870 18.171 1.00 83.44 87 ALA A O 1
ATOM 712 N N . ARG A 1 88 ? 2.990 5.044 17.429 1.00 81.81 88 ARG A N 1
ATOM 713 C CA . ARG A 1 88 ? 3.635 3.908 16.765 1.00 81.81 88 ARG A CA 1
ATOM 714 C C . ARG A 1 88 ? 3.879 2.762 17.746 1.00 81.81 88 ARG A C 1
ATOM 716 O O . ARG A 1 88 ? 3.402 1.663 17.506 1.00 81.81 88 ARG A O 1
ATOM 723 N N . ASN A 1 89 ? 4.543 3.019 18.874 1.00 78.94 89 ASN A N 1
ATOM 724 C CA . ASN A 1 89 ? 4.840 1.982 19.869 1.00 78.94 89 ASN A CA 1
ATOM 725 C C . ASN A 1 89 ? 3.581 1.343 20.466 1.00 78.94 89 ASN A C 1
ATOM 727 O O . ASN A 1 89 ? 3.576 0.147 20.764 1.00 78.94 89 ASN A O 1
ATOM 731 N N . PHE A 1 90 ? 2.522 2.133 20.649 1.00 80.06 90 PHE A N 1
ATOM 732 C CA . PHE A 1 90 ? 1.238 1.624 21.106 1.00 80.06 90 PHE A CA 1
ATOM 733 C C . PHE A 1 90 ? 0.646 0.661 20.072 1.00 80.06 90 PHE A C 1
ATOM 735 O O . PHE A 1 90 ? 0.416 -0.505 20.386 1.00 80.06 90 PHE A O 1
ATOM 742 N N . PHE A 1 91 ? 0.484 1.099 18.823 1.00 75.62 91 PHE A N 1
ATOM 743 C CA . PHE A 1 91 ? -0.233 0.324 17.814 1.00 75.62 91 PHE A CA 1
ATOM 744 C C . PHE A 1 91 ? 0.555 -0.823 17.179 1.00 75.62 91 PHE A C 1
ATOM 746 O O . PHE A 1 91 ? -0.074 -1.773 16.722 1.00 75.62 91 PHE A O 1
ATOM 753 N N . THR A 1 92 ? 1.891 -0.835 17.265 1.00 70.62 92 THR A N 1
ATOM 754 C CA . THR A 1 92 ? 2.701 -2.024 16.925 1.00 70.62 92 THR A CA 1
ATOM 755 C C . THR A 1 92 ? 2.256 -3.271 17.706 1.00 70.62 92 THR A C 1
ATOM 757 O O . THR A 1 92 ? 2.425 -4.387 17.228 1.00 70.62 92 THR A O 1
ATOM 760 N N . ASN A 1 93 ? 1.665 -3.094 18.895 1.00 59.66 93 ASN A N 1
ATOM 761 C CA . ASN A 1 93 ? 1.282 -4.180 19.802 1.00 59.66 93 ASN A CA 1
ATOM 762 C C . ASN A 1 93 ? -0.236 -4.386 19.936 1.00 59.66 93 ASN A C 1
ATOM 764 O O . ASN A 1 93 ? -0.660 -5.236 20.724 1.00 59.66 93 ASN A O 1
ATOM 768 N N . VAL A 1 94 ? -1.058 -3.578 19.254 1.00 61.44 94 VAL A N 1
ATOM 769 C CA . VAL A 1 94 ? -2.493 -3.512 19.556 1.00 61.44 94 VAL A CA 1
ATOM 770 C C . VAL A 1 94 ? -3.322 -4.436 18.689 1.00 61.44 94 VAL A C 1
ATOM 772 O O . VAL A 1 94 ? -3.957 -5.260 19.318 1.00 61.44 94 VAL A O 1
ATOM 775 N N . ASN A 1 95 ? -3.343 -4.371 17.350 1.00 61.62 95 ASN A N 1
ATOM 776 C CA . ASN A 1 95 ? -4.142 -5.322 16.552 1.00 61.62 95 ASN A CA 1
ATOM 777 C C . ASN A 1 95 ? -3.942 -5.224 15.028 1.00 61.62 95 ASN A C 1
ATOM 779 O O . ASN A 1 95 ? -3.685 -4.152 14.486 1.00 61.62 95 ASN A O 1
ATOM 783 N N . ASP A 1 96 ? -4.167 -6.357 14.350 1.00 63.56 96 ASP A N 1
ATOM 784 C CA . ASP A 1 96 ? -4.437 -6.474 12.908 1.00 63.56 96 ASP A CA 1
ATOM 785 C C . ASP A 1 96 ? -5.785 -7.203 12.732 1.00 63.56 96 ASP A C 1
ATOM 787 O O . ASP A 1 96 ? -5.824 -8.430 12.655 1.00 63.56 96 ASP A O 1
ATOM 791 N N . PHE A 1 97 ? -6.909 -6.476 12.811 1.00 58.25 97 PHE A N 1
ATOM 792 C CA . PHE A 1 97 ? -8.271 -7.050 12.779 1.00 58.25 97 PHE A CA 1
ATOM 793 C C . PHE A 1 97 ? -8.507 -8.203 13.781 1.00 58.25 97 PHE A C 1
ATOM 795 O O . PHE A 1 97 ? -9.240 -9.149 13.497 1.00 58.25 97 PHE A O 1
ATOM 802 N N . GLY A 1 98 ? -7.858 -8.150 14.946 1.00 53.22 98 GLY A N 1
ATOM 803 C CA . GLY A 1 98 ? -7.941 -9.198 15.968 1.00 53.22 98 GLY A CA 1
ATOM 804 C C . GLY A 1 98 ? -7.099 -10.455 15.704 1.00 53.22 98 GLY A C 1
ATOM 805 O O . GLY A 1 98 ? -7.143 -11.371 16.517 1.00 53.22 98 GLY A O 1
ATOM 806 N N . SER A 1 99 ? -6.320 -10.519 14.615 1.00 53.41 99 SER A N 1
ATOM 807 C CA . SER A 1 99 ? -5.444 -11.671 14.315 1.00 53.41 99 SER A CA 1
ATOM 808 C C . SER A 1 99 ? -4.159 -11.704 15.155 1.00 53.41 99 SER A C 1
ATOM 810 O O . SER A 1 99 ? -3.629 -12.775 15.440 1.00 53.41 99 SER A O 1
ATOM 812 N N . ASN A 1 100 ? -3.695 -10.544 15.623 1.00 54.81 100 ASN A N 1
ATOM 813 C CA . ASN A 1 100 ? -2.664 -10.454 16.650 1.00 54.81 100 ASN A CA 1
ATOM 814 C C . ASN A 1 100 ? -3.350 -10.355 18.007 1.00 54.81 100 ASN A C 1
ATOM 816 O O . ASN A 1 100 ? -4.009 -9.357 18.273 1.00 54.81 100 ASN A O 1
ATOM 820 N N . ILE A 1 101 ? -3.179 -11.351 18.880 1.00 51.59 101 ILE A N 1
ATOM 821 C CA . ILE A 1 101 ? -3.603 -11.229 20.279 1.00 51.59 101 ILE A CA 1
ATOM 822 C C . ILE A 1 101 ? -2.838 -10.045 20.867 1.00 51.59 101 ILE A C 1
ATOM 824 O O . ILE A 1 101 ? -1.637 -10.125 21.134 1.00 51.59 101 ILE A O 1
ATOM 828 N N . SER A 1 102 ? -3.530 -8.921 21.017 1.00 61.19 102 SER A N 1
ATOM 829 C CA . SER A 1 102 ? -2.997 -7.756 21.699 1.00 61.19 102 SER A CA 1
ATOM 830 C C . SER A 1 102 ? -2.436 -8.172 23.052 1.00 61.19 102 SER A C 1
ATOM 832 O O . SER A 1 102 ? -3.130 -8.795 23.855 1.00 61.19 102 SER A O 1
ATOM 834 N N . LYS A 1 103 ? -1.194 -7.785 23.336 1.00 65.81 103 LYS A N 1
ATOM 835 C CA . LYS A 1 103 ? -0.591 -8.023 24.656 1.00 65.81 103 LYS A CA 1
ATOM 836 C C . LYS A 1 103 ? -1.161 -7.104 25.743 1.00 65.81 103 LYS A C 1
ATOM 838 O O . LYS A 1 103 ? -0.789 -7.253 26.900 1.00 65.81 103 LYS A O 1
ATOM 843 N N . LEU A 1 104 ? -2.009 -6.140 25.374 1.00 75.00 104 LEU A N 1
ATOM 844 C CA . LEU A 1 104 ? -2.570 -5.145 26.284 1.00 75.00 104 LEU A CA 1
ATOM 845 C C . LEU A 1 104 ? -3.983 -5.536 26.716 1.00 75.00 104 LEU A C 1
ATOM 847 O O . LEU A 1 104 ? -4.845 -5.860 25.889 1.00 75.00 104 LEU A O 1
ATOM 851 N N . SER A 1 105 ? -4.224 -5.447 28.020 1.00 84.94 105 SER A N 1
ATOM 852 C CA . SER A 1 105 ? -5.551 -5.589 28.612 1.00 84.94 105 SER A CA 1
ATOM 853 C C . SER A 1 105 ? -6.475 -4.444 28.195 1.00 84.94 105 SER A C 1
ATOM 855 O O . SER A 1 105 ? -6.037 -3.353 27.820 1.00 84.94 105 SER A O 1
ATOM 857 N N . ASP A 1 106 ? -7.781 -4.684 28.291 1.00 87.31 106 ASP A N 1
ATOM 858 C CA . ASP A 1 106 ? -8.791 -3.690 27.933 1.00 87.31 106 ASP A CA 1
ATOM 859 C C . ASP A 1 106 ? -8.636 -2.380 28.723 1.00 87.31 106 ASP A C 1
ATOM 861 O O . ASP A 1 106 ? -8.694 -1.286 28.159 1.00 87.31 106 ASP A O 1
ATOM 865 N N . ASN A 1 107 ? -8.336 -2.491 30.019 1.00 88.19 107 ASN A N 1
ATOM 866 C CA . ASN A 1 107 ? -8.114 -1.343 30.896 1.00 88.19 107 ASN A CA 1
ATOM 867 C C . ASN A 1 107 ? -6.871 -0.534 30.498 1.00 88.19 107 ASN A C 1
ATOM 869 O O . ASN A 1 107 ? -6.883 0.693 30.576 1.00 88.19 107 ASN A O 1
ATOM 873 N N . GLU A 1 108 ? -5.795 -1.186 30.048 1.00 86.69 108 GLU A N 1
ATOM 874 C CA . GLU A 1 108 ? -4.599 -0.479 29.576 1.00 86.69 108 GLU A CA 1
ATOM 875 C C . GLU A 1 108 ? -4.867 0.312 28.296 1.00 86.69 108 GLU A C 1
ATOM 877 O O . GLU A 1 108 ? -4.350 1.420 28.144 1.00 86.69 108 GLU A O 1
ATOM 882 N N . ILE A 1 109 ? -5.674 -0.240 27.387 1.00 87.06 109 ILE A N 1
ATOM 883 C CA . ILE A 1 109 ? -6.079 0.439 26.151 1.00 87.06 109 ILE A CA 1
ATOM 884 C C . ILE A 1 109 ? -6.934 1.661 26.483 1.00 87.06 109 ILE A C 1
ATOM 886 O O . ILE A 1 109 ? -6.608 2.760 26.035 1.00 87.06 109 ILE A O 1
ATOM 890 N N . ILE A 1 110 ? -7.967 1.479 27.312 1.00 89.56 110 ILE A N 1
ATOM 891 C CA . ILE A 1 110 ? -8.855 2.553 27.780 1.00 89.56 110 ILE A CA 1
ATOM 892 C C . ILE A 1 110 ? -8.041 3.677 28.425 1.00 89.56 110 ILE A C 1
ATOM 894 O O . ILE A 1 110 ? -8.179 4.832 28.036 1.00 89.56 110 ILE A O 1
ATOM 898 N N . ASN A 1 111 ? -7.125 3.351 29.339 1.00 88.12 111 ASN A N 1
ATOM 899 C CA . ASN A 1 111 ? -6.330 4.355 30.048 1.00 88.12 111 ASN A CA 1
ATOM 900 C C . ASN A 1 111 ? -5.344 5.097 29.135 1.00 88.12 111 ASN A C 1
ATOM 902 O O . ASN A 1 111 ? -5.123 6.296 29.313 1.00 88.12 111 ASN A O 1
ATOM 906 N N . LYS A 1 112 ? -4.731 4.405 28.164 1.00 87.81 112 LYS A N 1
ATOM 907 C CA . LYS A 1 112 ? -3.752 5.017 27.252 1.00 87.81 112 LYS A CA 1
ATOM 908 C C . LYS A 1 112 ? -4.408 5.884 26.184 1.00 87.81 112 LYS A C 1
ATOM 910 O O . LYS A 1 112 ? -3.902 6.971 25.915 1.00 87.81 112 LYS A O 1
ATOM 915 N N . LEU A 1 113 ? -5.501 5.414 25.584 1.00 87.12 113 LEU A N 1
ATOM 916 C CA . LEU A 1 113 ? -6.238 6.172 24.571 1.00 87.12 113 LEU A CA 1
ATOM 917 C C . LEU A 1 113 ? -7.201 7.190 25.191 1.00 87.12 113 LEU A C 1
ATOM 919 O O . LEU A 1 113 ? -7.574 8.137 24.512 1.00 87.12 113 LEU A O 1
ATOM 923 N N . LYS A 1 114 ? -7.559 7.045 26.472 1.00 90.00 114 LYS A N 1
ATOM 924 C CA . LYS A 1 114 ? -8.583 7.858 27.146 1.00 90.00 114 LYS A CA 1
ATOM 925 C C . LYS A 1 114 ? -9.936 7.809 26.420 1.00 90.00 114 LYS A C 1
ATOM 927 O O . LYS A 1 114 ? -10.563 8.842 26.224 1.00 90.00 114 LYS A O 1
ATOM 932 N N . ILE A 1 115 ? -10.345 6.610 26.004 1.00 90.00 115 ILE A N 1
ATOM 933 C CA . ILE A 1 115 ? -11.641 6.348 25.354 1.00 90.00 115 ILE A CA 1
ATOM 934 C C . ILE A 1 115 ? -12.639 5.752 26.344 1.00 90.00 115 ILE A C 1
ATOM 936 O O . ILE A 1 115 ? -12.242 5.169 27.355 1.00 90.00 115 ILE A O 1
ATOM 940 N N . ASP A 1 116 ? -13.926 5.816 26.019 1.00 92.00 116 ASP A N 1
ATOM 941 C CA . ASP A 1 116 ? -14.946 5.134 26.804 1.00 92.00 116 ASP A CA 1
ATOM 942 C C . ASP A 1 116 ? -14.848 3.611 26.655 1.00 92.00 116 ASP A C 1
ATOM 944 O O . ASP A 1 116 ? -14.490 3.071 25.604 1.00 92.00 116 ASP A O 1
ATOM 948 N N . LYS A 1 117 ? -15.265 2.881 27.699 1.00 91.19 117 LYS A N 1
ATOM 949 C CA . LYS A 1 117 ? -15.331 1.408 27.671 1.00 91.19 117 LYS A CA 1
ATOM 950 C C . LYS A 1 117 ? -16.174 0.888 26.504 1.00 91.19 117 LYS A C 1
ATOM 952 O O . LYS A 1 117 ? -15.877 -0.180 25.977 1.00 91.19 117 LYS A O 1
ATOM 957 N N . LYS A 1 118 ? -17.209 1.630 26.096 1.00 91.06 118 LYS A N 1
ATOM 958 C CA . LYS A 1 118 ? -18.054 1.264 24.954 1.00 91.06 118 LYS A CA 1
ATOM 959 C C . LYS A 1 118 ? -17.283 1.263 23.634 1.00 91.06 118 LYS A C 1
ATOM 961 O O . LYS A 1 118 ? -17.624 0.466 22.785 1.00 91.06 118 LYS A O 1
ATOM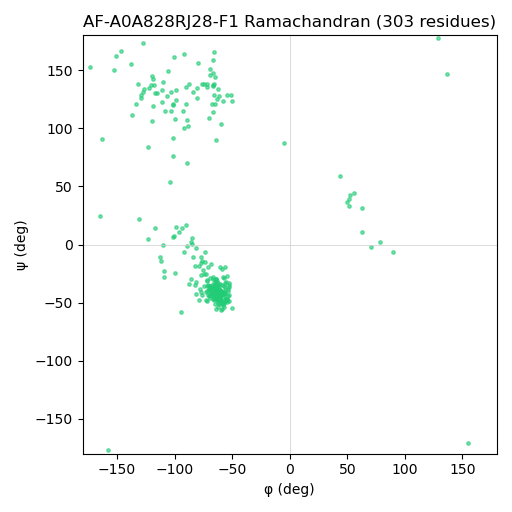 966 N N . ASP A 1 119 ? -16.242 2.080 23.468 1.00 90.94 119 ASP A N 1
ATOM 967 C CA . ASP A 1 119 ? -15.517 2.230 22.197 1.00 90.94 119 ASP A CA 1
ATOM 968 C C . ASP A 1 119 ? -14.354 1.242 22.060 1.00 90.94 119 ASP A C 1
ATOM 970 O O . ASP A 1 119 ? -13.680 1.171 21.031 1.00 90.94 119 ASP A O 1
ATOM 974 N N . ILE A 1 120 ? -14.118 0.415 23.080 1.00 89.19 120 ILE A N 1
ATOM 975 C CA . ILE A 1 120 ? -13.006 -0.529 23.069 1.00 89.19 120 ILE A CA 1
ATOM 976 C C . ILE A 1 120 ? -13.087 -1.537 21.921 1.00 89.19 120 ILE A C 1
ATOM 978 O O . ILE A 1 120 ? -12.061 -1.914 21.351 1.00 89.19 120 ILE A O 1
ATOM 982 N N . TYR A 1 121 ? -14.298 -1.951 21.538 1.00 87.50 121 TYR A N 1
ATOM 983 C CA . TYR A 1 121 ? -14.474 -2.891 20.435 1.00 87.50 121 TYR A CA 1
ATOM 984 C C . TYR A 1 121 ? -13.980 -2.290 19.110 1.00 87.50 121 TYR A C 1
ATOM 986 O O . TYR A 1 121 ? -13.433 -3.031 18.291 1.00 87.50 121 TYR A O 1
ATOM 994 N N . LYS A 1 122 ? -14.083 -0.963 18.928 1.00 91.06 122 LYS A N 1
ATOM 995 C CA . LYS A 1 122 ? -13.569 -0.247 17.751 1.00 91.06 122 LYS A CA 1
ATOM 996 C C . LYS A 1 122 ? -12.055 -0.386 17.667 1.00 91.06 122 LYS A C 1
ATOM 998 O O . LYS A 1 122 ? -11.536 -0.796 16.634 1.00 91.06 122 LYS A O 1
ATOM 1003 N N . VAL A 1 123 ? -11.350 -0.188 18.787 1.00 87.56 123 VAL A N 1
ATOM 1004 C CA . VAL A 1 123 ? -9.896 -0.429 18.876 1.00 87.56 123 VAL A CA 1
ATOM 1005 C C . VAL A 1 123 ? -9.560 -1.887 18.563 1.00 87.56 123 VAL A C 1
ATOM 1007 O O . VAL A 1 123 ? -8.604 -2.177 17.843 1.00 87.56 123 VAL A O 1
ATOM 1010 N N . ARG A 1 124 ? -10.342 -2.829 19.106 1.00 84.56 124 ARG A N 1
ATOM 1011 C CA . ARG A 1 124 ? -10.089 -4.267 18.947 1.00 84.56 124 ARG A CA 1
ATOM 1012 C C . ARG A 1 124 ? -10.271 -4.749 17.504 1.00 84.56 124 ARG A C 1
ATOM 1014 O O . ARG A 1 124 ? -9.584 -5.674 17.081 1.00 84.56 124 ARG A O 1
ATOM 1021 N N . ARG A 1 125 ? -11.158 -4.101 16.751 1.00 87.31 125 ARG A N 1
ATOM 1022 C CA . ARG A 1 125 ? -11.490 -4.420 15.354 1.00 87.31 125 ARG A CA 1
ATOM 1023 C C . ARG A 1 125 ? -10.811 -3.494 14.344 1.00 87.31 125 ARG A C 1
ATOM 1025 O O . ARG A 1 125 ? -11.097 -3.568 13.151 1.00 87.31 12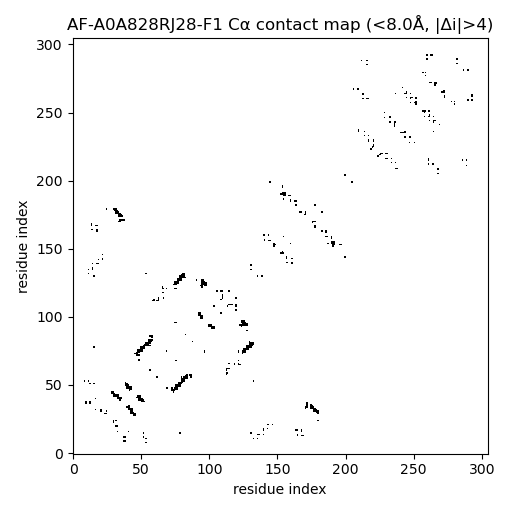5 ARG A O 1
ATOM 1032 N N . CYS A 1 126 ? -9.917 -2.634 14.815 1.00 87.19 126 CYS A N 1
ATOM 1033 C CA . CYS A 1 126 ? -9.165 -1.711 13.990 1.00 87.19 126 CYS A CA 1
ATOM 1034 C C . CYS A 1 126 ? -7.883 -2.367 13.456 1.00 87.19 126 CYS A C 1
ATOM 1036 O O . CYS A 1 126 ? -7.155 -3.038 14.191 1.00 87.19 126 CYS A O 1
ATOM 1038 N N . LYS A 1 127 ? -7.571 -2.112 12.185 1.00 87.25 127 LYS A N 1
ATOM 1039 C CA . LYS A 1 127 ? -6.239 -2.267 11.600 1.00 87.25 127 LYS A CA 1
ATOM 1040 C C . LYS A 1 127 ? -5.686 -0.887 11.286 1.00 87.25 127 LYS A C 1
ATOM 1042 O O . LYS A 1 127 ? -6.366 -0.066 10.681 1.00 87.25 127 LYS A O 1
ATOM 1047 N N . ILE A 1 128 ? -4.437 -0.648 11.667 1.00 85.69 128 ILE A N 1
ATOM 1048 C CA . ILE A 1 128 ? -3.740 0.595 11.343 1.00 85.69 128 ILE A CA 1
ATOM 1049 C C . ILE A 1 128 ? -2.696 0.329 10.267 1.00 85.69 128 ILE A C 1
ATOM 1051 O O . ILE A 1 128 ? -1.850 -0.552 10.423 1.00 85.69 128 ILE A O 1
ATOM 1055 N N . LYS A 1 129 ? -2.730 1.118 9.191 1.00 86.44 129 LYS A N 1
ATOM 1056 C CA . LYS A 1 129 ? -1.708 1.118 8.143 1.00 86.44 129 LYS A CA 1
ATOM 1057 C C . LYS A 1 129 ? -1.030 2.477 8.065 1.00 86.44 129 LYS A C 1
ATOM 1059 O O . LYS A 1 129 ? -1.669 3.525 8.115 1.00 86.44 129 LYS A O 1
ATOM 1064 N N . ILE A 1 130 ? 0.293 2.441 7.929 1.00 83.38 130 ILE A N 1
ATOM 1065 C CA . ILE A 1 130 ? 1.106 3.635 7.707 1.00 83.38 130 ILE A CA 1
ATOM 1066 C C . ILE A 1 130 ? 1.495 3.661 6.232 1.00 83.38 130 ILE A C 1
ATOM 1068 O O . ILE A 1 130 ? 2.229 2.781 5.783 1.00 83.38 130 ILE A O 1
ATOM 1072 N N . LEU A 1 131 ? 1.018 4.665 5.499 1.00 81.81 131 LEU A N 1
ATOM 1073 C CA . LEU A 1 131 ? 1.347 4.883 4.091 1.00 81.81 131 LEU A CA 1
ATOM 1074 C C . LEU A 1 131 ? 2.028 6.255 3.970 1.00 81.81 131 LEU A C 1
ATOM 1076 O O . LEU A 1 131 ? 1.370 7.274 4.117 1.00 81.81 131 LEU A O 1
ATOM 1080 N N . PRO A 1 132 ? 3.351 6.345 3.762 1.00 73.44 132 PRO A N 1
ATOM 1081 C CA . PRO A 1 132 ? 4.034 7.637 3.792 1.00 73.44 132 PRO A CA 1
ATOM 1082 C C . PRO A 1 132 ? 3.579 8.570 2.662 1.00 73.44 132 PRO A C 1
ATOM 1084 O O . PRO A 1 132 ? 3.807 8.263 1.495 1.00 73.44 132 PRO A O 1
ATOM 1087 N N . ALA A 1 133 ? 3.047 9.754 2.996 1.00 72.12 133 ALA A N 1
ATOM 1088 C CA . ALA A 1 133 ? 2.524 10.706 2.005 1.00 72.12 133 ALA A CA 1
ATOM 1089 C C . ALA A 1 133 ? 3.526 11.036 0.879 1.00 72.12 133 ALA A C 1
ATOM 1091 O O . ALA A 1 133 ? 3.160 11.024 -0.294 1.00 72.12 133 ALA A O 1
ATOM 1092 N N . LEU A 1 134 ? 4.801 11.263 1.228 1.00 67.88 134 LEU A N 1
ATOM 1093 C CA . LEU A 1 134 ? 5.865 11.637 0.283 1.00 67.88 134 LEU A CA 1
ATOM 1094 C C . LEU A 1 134 ? 6.267 10.518 -0.697 1.00 67.88 134 LEU A C 1
ATOM 1096 O O . LEU A 1 134 ? 6.889 10.824 -1.704 1.00 67.88 134 LEU A O 1
ATOM 1100 N N . ASN A 1 135 ? 5.911 9.256 -0.428 1.00 67.06 135 ASN A N 1
ATOM 1101 C CA . ASN A 1 135 ? 6.285 8.089 -1.245 1.00 67.06 135 ASN A CA 1
ATOM 1102 C C . ASN A 1 135 ? 5.081 7.187 -1.575 1.00 67.06 135 ASN A C 1
ATOM 1104 O O . ASN A 1 135 ? 5.254 6.004 -1.875 1.00 67.06 135 ASN A O 1
ATOM 1108 N N . SER A 1 136 ? 3.866 7.739 -1.507 1.00 72.31 136 SER A N 1
ATOM 1109 C CA . SER A 1 136 ? 2.613 6.998 -1.697 1.00 72.31 136 SER A CA 1
ATOM 1110 C C . SER A 1 136 ? 2.568 6.276 -3.045 1.00 72.31 136 SER A C 1
ATOM 1112 O O . SER A 1 136 ? 2.210 5.105 -3.105 1.00 72.31 136 SER A O 1
ATOM 1114 N N . GLU A 1 137 ? 3.021 6.948 -4.103 1.00 73.56 137 GLU A N 1
ATOM 1115 C CA . GLU A 1 137 ? 3.081 6.412 -5.465 1.00 73.56 137 GLU A CA 1
ATOM 1116 C C . GLU A 1 137 ? 3.942 5.145 -5.547 1.00 73.56 137 GLU A C 1
ATOM 1118 O O . GLU A 1 137 ? 3.458 4.079 -5.921 1.00 73.56 137 GLU A O 1
ATOM 1123 N N . ASN A 1 138 ? 5.198 5.231 -5.098 1.00 69.75 138 ASN A N 1
ATOM 1124 C CA . ASN A 1 138 ? 6.128 4.101 -5.092 1.00 69.75 138 ASN A CA 1
ATOM 1125 C C . ASN A 1 138 ? 5.612 2.937 -4.239 1.00 69.75 138 ASN A C 1
ATOM 1127 O O . ASN A 1 138 ? 5.763 1.773 -4.613 1.00 69.75 138 ASN A O 1
ATOM 1131 N N . TYR A 1 139 ? 4.995 3.247 -3.095 1.00 76.12 139 TYR A N 1
ATOM 1132 C CA . TYR A 1 139 ? 4.397 2.239 -2.229 1.00 76.12 139 TYR A CA 1
ATOM 1133 C C . TYR A 1 139 ? 3.282 1.478 -2.958 1.00 76.12 139 TYR A C 1
ATOM 1135 O O . TYR A 1 139 ? 3.311 0.248 -3.010 1.00 76.12 139 TYR A O 1
ATOM 1143 N N . VAL A 1 140 ? 2.336 2.199 -3.566 1.00 78.88 140 VAL A N 1
ATOM 1144 C CA . VAL A 1 140 ? 1.192 1.606 -4.268 1.00 78.88 140 VAL A CA 1
ATOM 1145 C C . VAL A 1 140 ? 1.630 0.854 -5.528 1.00 78.88 140 VAL A C 1
ATOM 1147 O O . VAL A 1 140 ? 1.162 -0.262 -5.746 1.00 78.88 140 VAL A O 1
ATOM 1150 N N . CYS A 1 141 ? 2.596 1.371 -6.296 1.00 77.38 141 CYS A N 1
ATOM 1151 C CA . CYS A 1 141 ? 3.242 0.629 -7.386 1.00 77.38 141 CYS A CA 1
ATOM 1152 C C . CYS A 1 141 ? 3.793 -0.722 -6.906 1.00 77.38 141 CYS A C 1
ATOM 1154 O O . CYS A 1 141 ? 3.594 -1.747 -7.559 1.00 77.38 141 CYS A O 1
ATOM 1156 N N . GLY A 1 142 ? 4.450 -0.747 -5.742 1.00 70.31 142 GLY A N 1
ATOM 1157 C CA . GLY A 1 142 ? 4.951 -1.979 -5.135 1.00 70.31 142 GLY A CA 1
ATOM 1158 C C . GLY A 1 142 ? 3.841 -2.963 -4.751 1.00 70.31 142 GLY A C 1
ATOM 1159 O O . GLY A 1 142 ? 4.014 -4.172 -4.905 1.00 70.31 142 GLY A O 1
ATOM 1160 N N . ILE A 1 143 ? 2.692 -2.473 -4.280 1.00 80.38 143 ILE A N 1
ATOM 1161 C CA . ILE A 1 143 ? 1.526 -3.307 -3.954 1.00 80.38 143 ILE A CA 1
ATOM 1162 C C . ILE A 1 143 ? 0.893 -3.901 -5.221 1.00 80.38 143 ILE A C 1
ATOM 1164 O O . ILE A 1 143 ? 0.666 -5.112 -5.265 1.00 80.38 143 ILE A O 1
ATOM 1168 N N . ILE A 1 144 ? 0.696 -3.091 -6.267 1.00 81.31 144 ILE A N 1
ATOM 1169 C CA . ILE A 1 144 ? 0.214 -3.551 -7.580 1.00 81.31 144 ILE A CA 1
ATOM 1170 C C . ILE A 1 144 ? 1.159 -4.626 -8.134 1.00 81.31 144 ILE A C 1
ATOM 1172 O O . ILE A 1 144 ? 0.713 -5.708 -8.505 1.00 81.31 144 ILE A O 1
ATOM 1176 N N . SER A 1 145 ? 2.470 -4.360 -8.124 1.00 75.44 145 SER A N 1
ATOM 1177 C CA . SER A 1 145 ? 3.512 -5.289 -8.584 1.00 75.44 145 SER A CA 1
ATOM 1178 C C . SER A 1 145 ? 3.435 -6.647 -7.879 1.00 75.44 145 SER A C 1
ATOM 1180 O O . SER A 1 145 ? 3.419 -7.694 -8.528 1.00 75.44 145 SER A O 1
ATOM 1182 N N . LYS A 1 146 ? 3.314 -6.644 -6.544 1.00 74.25 146 LYS A N 1
ATOM 1183 C CA . LYS A 1 146 ? 3.172 -7.873 -5.748 1.00 74.25 146 LYS A CA 1
ATOM 1184 C C . LYS A 1 146 ? 1.920 -8.658 -6.119 1.00 74.25 146 LYS A C 1
ATOM 1186 O O . LYS A 1 146 ? 1.987 -9.881 -6.228 1.00 74.25 146 LYS A O 1
ATOM 1191 N N . TRP A 1 147 ? 0.793 -7.974 -6.310 1.00 85.38 147 TRP A N 1
ATOM 1192 C CA . TRP A 1 147 ? -0.450 -8.624 -6.710 1.00 85.38 147 TRP A CA 1
ATOM 1193 C C . TRP A 1 147 ? -0.340 -9.230 -8.115 1.00 85.38 147 TRP A C 1
ATOM 1195 O O . TRP A 1 147 ? -0.626 -10.411 -8.294 1.00 85.38 147 TRP A O 1
ATOM 1205 N N . LEU A 1 148 ? 0.165 -8.470 -9.093 1.00 77.25 148 LEU A N 1
ATOM 1206 C CA . LEU A 1 148 ? 0.388 -8.951 -10.462 1.00 77.25 148 LEU A CA 1
ATOM 1207 C C . LEU A 1 148 ? 1.307 -10.178 -10.491 1.00 77.25 148 LEU A C 1
ATOM 1209 O O . LEU A 1 148 ? 1.000 -11.156 -11.170 1.00 77.25 148 LEU A O 1
ATOM 1213 N N . SER A 1 149 ? 2.390 -10.154 -9.709 1.00 72.81 149 SER A N 1
ATOM 1214 C CA . SER A 1 149 ? 3.317 -11.280 -9.562 1.00 72.81 149 SER A CA 1
ATOM 1215 C C . SER A 1 149 ? 2.629 -12.520 -8.979 1.00 72.81 149 SER A C 1
ATOM 1217 O O . SER A 1 149 ? 2.727 -13.601 -9.560 1.00 72.81 149 SER A O 1
ATOM 1219 N N . LYS A 1 150 ? 1.862 -12.365 -7.888 1.00 77.69 150 LYS A N 1
ATOM 1220 C CA . LYS A 1 150 ? 1.081 -13.452 -7.267 1.00 77.69 150 LYS A CA 1
ATOM 1221 C C . LYS A 1 150 ? 0.121 -14.117 -8.260 1.00 77.69 150 LYS A C 1
ATOM 1223 O O . LYS A 1 150 ? -0.030 -15.335 -8.233 1.00 77.69 150 LYS A O 1
ATOM 1228 N N . HIS A 1 151 ? -0.509 -13.325 -9.126 1.00 77.25 151 HIS A N 1
ATOM 1229 C CA . HIS A 1 151 ? -1.489 -13.780 -10.120 1.00 77.25 151 HIS A CA 1
ATOM 1230 C C . HIS A 1 151 ? -0.896 -14.029 -11.509 1.00 77.25 151 HIS A C 1
ATOM 1232 O O . HIS A 1 151 ? -1.645 -14.200 -12.469 1.00 77.25 151 HIS A O 1
ATOM 1238 N N . GLN A 1 152 ? 0.436 -14.028 -11.636 1.00 69.81 152 GLN A N 1
ATOM 1239 C CA . GLN A 1 152 ? 1.158 -14.282 -12.889 1.00 69.81 152 GLN A CA 1
ATOM 1240 C C . GLN A 1 152 ?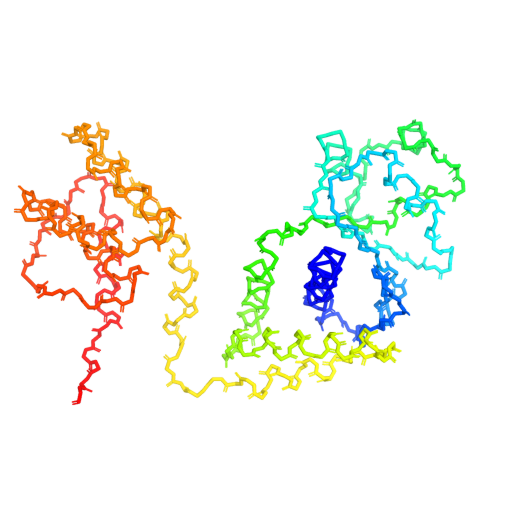 0.637 -13.439 -14.068 1.00 69.81 152 GLN A C 1
ATOM 1242 O O . GLN A 1 152 ? 0.558 -13.892 -15.209 1.00 69.81 152 GLN A O 1
ATOM 1247 N N . THR A 1 153 ? 0.245 -12.197 -13.783 1.00 69.00 153 THR A N 1
ATOM 1248 C CA . THR A 1 153 ? -0.339 -11.282 -14.763 1.00 69.00 153 THR A CA 1
ATOM 1249 C C . THR A 1 153 ? 0.714 -10.281 -15.222 1.00 69.00 153 THR A C 1
ATOM 1251 O O . THR A 1 153 ? 1.251 -9.525 -14.418 1.00 69.00 153 THR A O 1
ATOM 1254 N N . ASN A 1 154 ? 1.001 -10.263 -16.524 1.00 67.06 154 ASN A N 1
ATOM 1255 C CA . ASN A 1 154 ? 1.930 -9.306 -17.120 1.00 67.06 154 ASN A CA 1
ATOM 1256 C C . ASN A 1 154 ? 1.177 -8.057 -17.601 1.00 67.06 154 ASN A C 1
ATOM 1258 O O . ASN A 1 154 ? 0.568 -8.069 -18.674 1.00 67.06 154 ASN A O 1
ATOM 1262 N N . SER A 1 155 ? 1.217 -6.991 -16.805 1.00 68.31 155 SER A N 1
ATOM 1263 C CA . SER A 1 155 ? 0.548 -5.722 -17.102 1.00 68.31 155 SER A CA 1
ATOM 1264 C C . SER A 1 155 ? 1.442 -4.529 -16.763 1.00 68.31 155 SER A C 1
ATOM 1266 O O . SER A 1 155 ? 2.324 -4.628 -15.907 1.00 68.31 155 SER A O 1
ATOM 1268 N N . ASP A 1 156 ? 1.205 -3.391 -17.418 1.00 68.62 156 ASP A N 1
ATOM 1269 C CA . ASP A 1 156 ? 1.895 -2.135 -17.110 1.00 68.62 156 ASP A CA 1
ATOM 1270 C C . ASP A 1 156 ? 1.434 -1.576 -15.753 1.00 68.62 156 ASP A C 1
ATOM 1272 O O . ASP A 1 156 ? 0.316 -1.076 -15.622 1.00 68.62 156 ASP A O 1
ATOM 1276 N N . ILE A 1 157 ? 2.303 -1.634 -14.735 1.00 76.25 157 ILE A N 1
ATOM 1277 C CA . ILE A 1 157 ? 2.017 -1.096 -13.394 1.00 76.25 157 ILE A CA 1
ATOM 1278 C C . ILE A 1 157 ? 1.684 0.398 -13.457 1.00 76.25 157 ILE A C 1
ATOM 1280 O O . ILE A 1 157 ? 0.774 0.843 -12.758 1.00 76.25 157 ILE A O 1
ATOM 1284 N N . VAL A 1 158 ? 2.415 1.173 -14.263 1.00 71.81 158 VAL A N 1
ATOM 1285 C CA . VAL A 1 158 ? 2.248 2.631 -14.326 1.00 71.81 158 VAL A CA 1
ATOM 1286 C C . VAL A 1 158 ? 0.927 2.963 -15.016 1.00 71.81 158 VAL A C 1
ATOM 1288 O O . VAL A 1 158 ? 0.162 3.790 -14.518 1.00 71.81 158 VAL A O 1
ATOM 1291 N N . GLY A 1 159 ? 0.614 2.262 -16.108 1.00 68.50 159 GLY A N 1
ATOM 1292 C CA . GLY A 1 159 ? -0.685 2.328 -16.779 1.00 68.50 159 GLY A CA 1
ATOM 1293 C C . GLY A 1 159 ? -1.852 1.947 -15.862 1.00 68.50 159 GLY A C 1
ATOM 1294 O O . GLY A 1 159 ? -2.861 2.659 -15.820 1.00 68.50 159 GLY A O 1
ATOM 1295 N N . ILE A 1 160 ? -1.705 0.885 -15.059 1.00 82.50 160 ILE A N 1
ATOM 1296 C CA . ILE A 1 160 ? -2.700 0.486 -14.051 1.00 82.50 160 ILE A CA 1
ATOM 1297 C C . ILE A 1 160 ? -2.868 1.587 -13.007 1.00 82.50 160 ILE A C 1
ATOM 1299 O O . ILE A 1 160 ? -3.990 2.036 -12.784 1.00 82.50 160 ILE A O 1
ATOM 1303 N N . LEU A 1 161 ? -1.777 2.043 -12.383 1.00 83.56 161 LEU A N 1
ATOM 1304 C CA . LEU A 1 161 ? -1.829 3.048 -11.324 1.00 83.56 161 LEU A CA 1
ATOM 1305 C C . LEU A 1 161 ? -2.513 4.329 -11.807 1.00 83.56 161 LEU A C 1
ATOM 1307 O O . LEU A 1 161 ? -3.444 4.801 -11.161 1.00 83.56 161 LEU A O 1
ATOM 1311 N N . ASN A 1 162 ? -2.092 4.868 -12.951 1.00 73.56 162 ASN A N 1
ATOM 1312 C CA . ASN A 1 162 ? -2.660 6.098 -13.499 1.00 73.56 162 ASN A CA 1
ATOM 1313 C C . ASN A 1 162 ? -4.158 5.951 -13.785 1.00 73.56 162 ASN A C 1
ATOM 1315 O O . ASN A 1 162 ? -4.943 6.844 -13.466 1.00 73.56 162 ASN A O 1
ATOM 1319 N N . THR A 1 163 ? -4.573 4.807 -14.333 1.00 79.00 163 THR A N 1
ATOM 1320 C CA . THR A 1 163 ? -5.988 4.543 -14.622 1.00 79.00 163 THR A CA 1
ATOM 1321 C C . THR A 1 163 ? -6.805 4.392 -13.338 1.00 79.00 163 THR A C 1
ATOM 1323 O O . THR A 1 163 ? -7.889 4.965 -13.222 1.00 79.00 163 THR A O 1
ATOM 1326 N N . LEU A 1 164 ? -6.274 3.689 -12.335 1.00 89.38 164 LEU A N 1
ATOM 1327 C CA . LEU A 1 164 ? -6.917 3.550 -11.029 1.00 89.38 164 LEU A CA 1
ATOM 1328 C C . LEU A 1 164 ? -7.006 4.887 -10.281 1.00 89.38 164 LEU A C 1
ATOM 1330 O O . LEU A 1 164 ? -8.028 5.150 -9.657 1.00 89.38 164 LEU A O 1
ATOM 1334 N N . LEU A 1 165 ? -5.999 5.760 -10.383 1.00 82.88 165 LEU A N 1
ATOM 1335 C CA . LEU A 1 165 ? -6.049 7.116 -9.824 1.00 82.88 165 LEU A CA 1
ATOM 1336 C C . LEU A 1 165 ? -7.141 7.963 -10.490 1.00 82.88 165 LEU A C 1
ATOM 1338 O O . LEU A 1 165 ? -7.844 8.709 -9.810 1.00 82.88 165 LEU A O 1
ATOM 1342 N N . LEU A 1 166 ? -7.332 7.831 -11.807 1.00 81.12 166 LEU A N 1
ATOM 1343 C CA . LEU A 1 166 ? -8.438 8.489 -12.508 1.00 81.12 166 LEU A CA 1
ATOM 1344 C C . LEU A 1 166 ? -9.800 7.961 -12.040 1.00 81.12 166 LEU A C 1
ATOM 1346 O O . LEU A 1 166 ? -10.710 8.761 -11.809 1.00 81.12 166 LEU A O 1
ATOM 1350 N N . LEU A 1 167 ? -9.934 6.642 -11.860 1.00 86.56 167 LEU A N 1
ATOM 1351 C CA . LEU A 1 167 ? -11.147 6.038 -11.303 1.00 86.56 167 LEU A CA 1
ATOM 1352 C C . LEU A 1 167 ? -11.409 6.510 -9.870 1.00 86.56 167 LEU A C 1
ATOM 1354 O O . LEU A 1 167 ? -12.530 6.915 -9.580 1.00 86.56 167 LEU A O 1
ATOM 1358 N N . ALA A 1 168 ? -10.391 6.535 -9.006 1.00 87.56 168 ALA A N 1
ATOM 1359 C CA . ALA A 1 168 ? -10.493 7.019 -7.630 1.00 87.56 168 ALA A CA 1
ATOM 1360 C C . ALA A 1 168 ? -10.927 8.485 -7.574 1.00 87.56 168 ALA A C 1
ATOM 1362 O O . ALA A 1 168 ? -11.900 8.827 -6.903 1.00 87.56 168 ALA A O 1
ATOM 1363 N N . ARG A 1 169 ? -10.290 9.343 -8.377 1.00 83.06 169 ARG A N 1
ATOM 1364 C CA . ARG A 1 169 ? -10.648 10.759 -8.474 1.00 83.06 169 ARG A CA 1
ATOM 1365 C C . ARG A 1 169 ? -12.082 10.959 -8.955 1.00 83.06 169 ARG A C 1
ATOM 1367 O O . ARG A 1 169 ? -12.787 11.820 -8.424 1.00 83.06 169 ARG A O 1
ATOM 1374 N N . LYS A 1 170 ? -12.517 10.193 -9.961 1.00 84.69 170 LYS A N 1
ATOM 1375 C CA . LYS A 1 170 ? -13.903 10.231 -10.440 1.00 84.69 170 LYS A CA 1
ATOM 1376 C C . LYS A 1 170 ? -14.846 9.793 -9.324 1.00 84.69 170 LYS A C 1
ATOM 1378 O O . LYS A 1 170 ? -15.762 10.541 -9.006 1.00 84.69 170 LYS A O 1
ATOM 1383 N N . ALA A 1 171 ? -14.557 8.660 -8.688 1.00 87.50 171 ALA A N 1
ATOM 1384 C CA . ALA A 1 171 ? -15.379 8.087 -7.636 1.00 87.50 171 ALA A CA 1
ATOM 1385 C C . ALA A 1 171 ? -15.544 9.014 -6.434 1.00 87.50 171 ALA A C 1
ATOM 1387 O O . ALA A 1 171 ? -16.657 9.167 -5.949 1.00 87.50 171 ALA A O 1
ATOM 1388 N N . ARG A 1 172 ? -14.474 9.694 -6.020 1.00 86.12 172 ARG A N 1
ATOM 1389 C CA . ARG A 1 172 ? -14.510 10.714 -4.969 1.00 86.12 172 ARG A CA 1
ATOM 1390 C C . ARG A 1 172 ? -15.336 11.936 -5.362 1.00 86.12 172 ARG A C 1
ATOM 1392 O O . ARG A 1 172 ? -16.086 12.452 -4.547 1.00 86.12 172 ARG A O 1
ATOM 1399 N N . THR A 1 173 ? -15.233 12.384 -6.614 1.00 83.69 173 THR A N 1
ATOM 1400 C CA . THR A 1 173 ? -15.992 13.550 -7.104 1.00 83.69 173 THR A CA 1
ATOM 1401 C C . THR A 1 173 ? -17.491 13.261 -7.196 1.00 83.69 173 THR A C 1
ATOM 1403 O O . THR A 1 173 ? -18.300 14.147 -6.944 1.00 83.69 173 THR A O 1
ATOM 1406 N N . SER A 1 174 ? -17.865 12.037 -7.577 1.00 86.00 174 SER A N 1
ATOM 1407 C CA . SER A 1 174 ? -19.261 11.625 -7.747 1.00 86.00 174 SER A CA 1
ATOM 1408 C C . SER A 1 174 ? -19.825 10.803 -6.588 1.00 86.00 174 SER A C 1
ATOM 1410 O O . SER A 1 174 ? -20.932 10.299 -6.737 1.00 86.00 174 SER A O 1
ATOM 1412 N N . GLN A 1 175 ? -19.074 10.636 -5.492 1.00 86.31 175 GLN A N 1
ATOM 1413 C CA . GLN A 1 175 ? -19.414 9.771 -4.351 1.00 86.31 175 GLN A CA 1
ATOM 1414 C C . GLN A 1 175 ? -19.958 8.410 -4.802 1.00 86.31 175 GLN A C 1
ATOM 1416 O O . GLN A 1 175 ? -21.115 8.059 -4.588 1.00 86.31 175 GLN A O 1
ATOM 1421 N N . SER A 1 176 ? -19.138 7.685 -5.559 1.00 90.00 176 SER A N 1
ATOM 1422 C CA . SER A 1 176 ? -19.568 6.468 -6.250 1.00 90.00 176 SER A CA 1
ATOM 1423 C C . SER A 1 176 ? -18.668 5.274 -5.957 1.00 90.00 176 SER A C 1
ATOM 1425 O O . SER A 1 176 ? -17.620 5.387 -5.320 1.00 90.00 176 SER A O 1
ATOM 1427 N N . ILE A 1 177 ? -19.095 4.119 -6.456 1.00 93.38 177 ILE A N 1
ATOM 1428 C CA . ILE A 1 177 ? -18.457 2.831 -6.223 1.00 93.38 177 ILE A CA 1
ATOM 1429 C C . ILE A 1 177 ? -17.402 2.550 -7.298 1.00 93.38 177 ILE A C 1
ATOM 1431 O O . ILE A 1 177 ? -17.669 2.693 -8.490 1.00 93.38 177 ILE A O 1
ATOM 1435 N N . ILE A 1 178 ? -16.233 2.072 -6.872 1.00 94.50 178 ILE A N 1
ATOM 1436 C CA . ILE A 1 178 ? -15.261 1.385 -7.729 1.00 94.50 178 ILE A CA 1
ATOM 1437 C C . ILE A 1 178 ? -15.434 -0.109 -7.494 1.00 94.50 178 ILE A C 1
ATOM 1439 O O . ILE A 1 178 ? -15.082 -0.629 -6.431 1.00 94.50 178 ILE A O 1
ATOM 1443 N N . SER A 1 179 ? -15.999 -0.817 -8.467 1.00 95.69 179 SER A N 1
ATOM 1444 C CA . SER A 1 179 ? -16.259 -2.244 -8.316 1.00 95.69 179 SER A CA 1
ATOM 1445 C C . SER A 1 179 ? -14.995 -3.076 -8.547 1.00 95.69 179 SER A C 1
ATOM 1447 O O . SER A 1 179 ? -14.086 -2.694 -9.286 1.00 95.69 179 SER A O 1
ATOM 1449 N N . LYS A 1 180 ? -14.957 -4.287 -7.977 1.00 95.75 180 LYS A N 1
ATOM 1450 C CA . LYS A 1 180 ? -13.922 -5.292 -8.275 1.00 95.75 180 LYS A CA 1
ATOM 1451 C C . LYS A 1 180 ? -13.809 -5.546 -9.783 1.00 95.75 180 LYS A C 1
ATOM 1453 O O . LYS A 1 180 ? -12.712 -5.779 -10.281 1.00 95.75 180 LYS A O 1
ATOM 1458 N N . ARG A 1 181 ? -14.933 -5.493 -10.508 1.00 95.38 181 ARG A N 1
ATOM 1459 C CA . ARG A 1 181 ? -14.962 -5.657 -11.964 1.00 95.38 181 ARG A CA 1
ATOM 1460 C C . ARG A 1 181 ? -14.192 -4.539 -12.663 1.00 95.38 181 ARG A C 1
ATOM 1462 O O . ARG A 1 181 ? -13.362 -4.863 -13.503 1.00 95.38 181 ARG A O 1
ATOM 1469 N N . ASP A 1 182 ? -14.423 -3.281 -12.289 1.00 93.56 182 ASP A N 1
ATOM 1470 C CA . ASP A 1 182 ? -13.738 -2.129 -12.894 1.00 93.56 182 ASP A CA 1
ATOM 1471 C C . ASP A 1 182 ? -12.222 -2.242 -12.708 1.00 93.56 182 ASP A C 1
ATOM 1473 O O . ASP A 1 182 ? -11.456 -2.059 -13.648 1.00 93.56 182 ASP A O 1
ATOM 1477 N N . VAL A 1 183 ? -11.779 -2.631 -11.508 1.00 94.19 183 VAL A N 1
ATOM 1478 C CA . VAL A 1 183 ? -10.352 -2.829 -11.209 1.00 94.19 183 VAL A CA 1
ATOM 1479 C C . VAL A 1 183 ? -9.746 -3.938 -12.070 1.00 94.19 183 VAL A C 1
ATOM 1481 O O . VAL A 1 183 ? -8.675 -3.760 -12.651 1.00 94.19 183 VAL A O 1
ATOM 1484 N N . LEU A 1 184 ? -10.417 -5.089 -12.165 1.00 94.00 184 LEU A N 1
ATOM 1485 C CA . LEU A 1 184 ? -9.937 -6.211 -12.974 1.00 94.00 184 LEU A CA 1
ATOM 1486 C C . LEU A 1 184 ? -9.937 -5.882 -14.471 1.00 94.00 184 LEU A C 1
ATOM 1488 O O . LEU A 1 184 ? -9.061 -6.354 -15.194 1.00 94.00 184 LEU A O 1
ATOM 1492 N N . GLU A 1 185 ? -10.884 -5.067 -14.935 1.00 92.44 185 GLU A N 1
ATOM 1493 C CA . GLU A 1 185 ? -10.919 -4.563 -16.306 1.00 92.44 185 GLU A CA 1
ATOM 1494 C C . GLU A 1 185 ? -9.738 -3.632 -16.584 1.00 92.44 185 GLU A C 1
ATOM 1496 O O . GLU A 1 185 ? -9.020 -3.870 -17.550 1.00 92.44 185 GLU A O 1
ATOM 1501 N N . VAL A 1 186 ? -9.425 -2.693 -15.683 1.00 88.44 186 VAL A N 1
ATOM 1502 C CA . VAL A 1 186 ? -8.201 -1.877 -15.786 1.00 88.44 186 VAL A CA 1
ATOM 1503 C C . VAL A 1 186 ? -6.959 -2.761 -15.894 1.00 88.44 186 VAL A C 1
ATOM 1505 O O . VAL A 1 186 ? -6.138 -2.566 -16.784 1.00 88.44 186 VAL A O 1
ATOM 1508 N N . ILE A 1 187 ? -6.819 -3.772 -15.035 1.00 87.19 187 ILE A N 1
ATOM 1509 C CA . ILE A 1 187 ? -5.664 -4.683 -15.073 1.00 87.19 187 ILE A CA 1
ATOM 1510 C C . ILE A 1 187 ? -5.590 -5.445 -16.404 1.00 87.19 187 ILE A C 1
ATOM 1512 O O . ILE A 1 187 ? -4.499 -5.635 -16.952 1.00 87.19 187 ILE A O 1
ATOM 1516 N N . ARG A 1 188 ? -6.743 -5.884 -16.924 1.00 86.44 188 ARG A N 1
ATOM 1517 C CA . ARG A 1 188 ? -6.854 -6.612 -18.192 1.00 86.44 188 ARG A CA 1
ATOM 1518 C C . ARG A 1 188 ? -6.516 -5.725 -19.388 1.00 86.44 188 ARG A C 1
ATOM 1520 O O . ARG A 1 188 ? -5.845 -6.196 -20.300 1.00 86.44 188 ARG A O 1
ATOM 1527 N N . ASP A 1 189 ? -6.980 -4.486 -19.391 1.00 82.31 189 ASP A N 1
ATOM 1528 C CA . ASP A 1 189 ? -6.814 -3.557 -20.509 1.00 82.31 189 ASP A CA 1
ATOM 1529 C C . ASP A 1 189 ? -5.382 -3.004 -20.572 1.00 82.31 189 ASP A C 1
ATOM 1531 O O . ASP A 1 189 ? -4.900 -2.637 -21.639 1.00 82.31 189 ASP A O 1
ATOM 1535 N N . GLN A 1 190 ? -4.666 -3.036 -19.446 1.00 72.81 190 GLN A N 1
ATOM 1536 C CA . GLN A 1 190 ? -3.236 -2.734 -19.354 1.00 72.81 190 GLN A CA 1
ATOM 1537 C C . GLN A 1 190 ? -2.344 -3.977 -19.540 1.00 72.81 190 GLN A C 1
ATOM 1539 O O . GLN A 1 190 ? -1.170 -3.955 -19.160 1.00 72.81 190 GLN A O 1
ATOM 1544 N N . LYS A 1 191 ? -2.880 -5.081 -20.093 1.00 63.19 191 LYS A N 1
ATOM 1545 C CA . LYS A 1 191 ? -2.090 -6.280 -20.417 1.00 63.19 191 LYS A CA 1
ATOM 1546 C C . LYS A 1 191 ? -0.961 -5.920 -21.374 1.00 63.19 191 LYS A C 1
ATOM 1548 O O . LYS A 1 191 ? -1.181 -5.419 -22.475 1.00 63.19 191 LYS A O 1
ATOM 1553 N N . TYR A 1 192 ? 0.255 -6.230 -20.951 1.00 50.25 192 TYR A N 1
ATOM 1554 C CA . TYR A 1 192 ? 1.462 -5.914 -21.690 1.00 50.25 192 TYR A CA 1
ATOM 1555 C C . TYR A 1 192 ? 1.700 -6.955 -22.801 1.00 50.25 192 TYR A C 1
ATOM 1557 O O . TYR A 1 192 ? 1.768 -8.156 -22.532 1.00 50.25 192 TYR A O 1
ATOM 1565 N N . ILE A 1 193 ? 1.858 -6.500 -24.050 1.00 39.91 193 ILE A N 1
ATOM 1566 C CA . ILE A 1 193 ? 2.273 -7.312 -25.214 1.00 39.91 193 ILE A CA 1
ATOM 1567 C C . ILE A 1 193 ? 3.812 -7.394 -25.215 1.00 39.91 193 ILE A C 1
ATOM 1569 O O . ILE A 1 193 ? 4.474 -6.384 -24.998 1.00 39.91 193 ILE A O 1
ATOM 1573 N N . PRO A 1 194 ? 4.405 -8.590 -25.363 1.00 36.81 194 PRO A N 1
ATOM 1574 C CA . PRO A 1 194 ? 5.618 -9.002 -24.665 1.00 36.81 194 PRO A CA 1
ATOM 1575 C C . PRO A 1 194 ? 6.862 -8.219 -25.081 1.00 36.81 194 PRO A C 1
ATOM 1577 O O . PRO A 1 194 ? 7.347 -8.351 -26.196 1.00 36.81 194 PRO A O 1
ATOM 1580 N N . ASN A 1 195 ? 7.386 -7.446 -24.131 1.00 35.28 195 ASN A N 1
ATOM 1581 C CA . ASN A 1 195 ? 8.802 -7.083 -23.994 1.00 35.28 195 ASN A CA 1
ATOM 1582 C C . ASN A 1 195 ? 9.124 -6.490 -22.595 1.00 35.28 195 ASN A C 1
ATOM 1584 O O . ASN A 1 195 ? 10.093 -5.756 -22.446 1.00 35.28 195 ASN A O 1
ATOM 1588 N N . PHE A 1 196 ? 8.336 -6.803 -21.547 1.00 33.47 196 PHE A N 1
ATOM 1589 C CA . PHE A 1 196 ? 8.512 -6.252 -20.180 1.00 33.47 196 PHE A CA 1
ATOM 1590 C C . PHE A 1 196 ? 8.692 -7.275 -19.059 1.00 33.47 196 PHE A C 1
ATOM 1592 O O . PHE A 1 196 ? 8.817 -6.871 -17.904 1.00 33.47 196 PHE A O 1
ATOM 1599 N N . THR A 1 197 ? 8.781 -8.576 -19.347 1.00 35.75 197 THR A N 1
ATOM 1600 C CA . THR A 1 197 ? 9.218 -9.544 -18.322 1.00 35.75 197 THR A CA 1
ATOM 1601 C C . THR A 1 197 ? 10.605 -9.166 -17.788 1.00 35.75 197 THR A C 1
ATOM 1603 O O . THR A 1 197 ? 10.894 -9.362 -16.618 1.00 35.75 197 THR A O 1
ATOM 1606 N N . GLN A 1 198 ? 11.417 -8.493 -18.611 1.00 39.97 198 GLN A N 1
ATOM 1607 C CA . GLN A 1 198 ? 12.687 -7.907 -18.196 1.00 39.97 198 GLN A CA 1
ATOM 1608 C C . GLN A 1 198 ? 12.536 -6.711 -17.251 1.00 39.97 198 GLN A C 1
ATOM 1610 O O . GLN A 1 198 ? 13.426 -6.518 -16.444 1.00 39.97 198 GLN A O 1
ATOM 1615 N N . SER A 1 199 ? 11.447 -5.937 -17.301 1.00 40.41 199 SER A N 1
ATOM 1616 C CA . SER A 1 199 ? 11.307 -4.640 -16.619 1.00 40.41 199 SER A CA 1
ATOM 1617 C C . SER A 1 199 ? 10.789 -4.724 -15.182 1.00 40.41 199 SER A C 1
ATOM 1619 O O . SER A 1 199 ? 11.191 -3.917 -14.353 1.00 40.41 199 SER A O 1
ATOM 1621 N N . LEU A 1 200 ? 9.904 -5.674 -14.860 1.00 38.16 200 LEU A N 1
ATOM 1622 C CA . LEU A 1 200 ? 9.424 -5.889 -13.483 1.00 38.16 200 LEU A CA 1
ATOM 1623 C C . LEU A 1 200 ? 10.478 -6.617 -12.643 1.00 38.16 200 LEU A C 1
ATOM 1625 O O . LEU A 1 200 ? 10.723 -6.237 -11.495 1.00 38.16 200 LEU A O 1
ATOM 1629 N N . ASP A 1 201 ? 11.135 -7.606 -13.261 1.00 42.12 201 ASP A N 1
ATOM 1630 C CA . ASP A 1 201 ? 12.360 -8.187 -12.731 1.00 42.12 201 ASP A CA 1
ATOM 1631 C C . ASP A 1 201 ? 13.411 -7.098 -12.630 1.00 42.12 201 ASP A C 1
ATOM 1633 O O . ASP A 1 201 ? 13.921 -6.947 -11.537 1.00 42.12 201 ASP A O 1
ATOM 1637 N N . LEU A 1 202 ? 13.626 -6.240 -13.643 1.00 44.62 202 LEU A N 1
ATOM 1638 C CA . LEU A 1 202 ? 14.474 -5.047 -13.512 1.00 44.62 202 LEU A CA 1
ATOM 1639 C C . LEU A 1 202 ? 14.058 -4.203 -12.322 1.00 44.62 202 LEU A C 1
ATOM 1641 O O . LEU A 1 202 ? 14.930 -3.818 -11.599 1.00 44.62 202 LEU A O 1
ATOM 1645 N N . ILE A 1 203 ? 12.798 -3.853 -12.082 1.00 43.81 203 ILE A N 1
ATOM 1646 C CA . ILE A 1 203 ? 12.454 -2.891 -11.020 1.00 43.81 203 ILE A CA 1
ATOM 1647 C C . ILE A 1 203 ? 12.677 -3.492 -9.624 1.00 43.81 203 ILE A C 1
ATOM 1649 O O . ILE A 1 203 ? 13.281 -2.840 -8.769 1.00 43.81 203 ILE A O 1
ATOM 1653 N N . ASN A 1 204 ? 12.262 -4.742 -9.394 1.00 43.44 204 ASN A N 1
ATOM 1654 C CA . ASN A 1 204 ? 12.536 -5.453 -8.138 1.00 43.44 204 ASN A CA 1
ATOM 1655 C C . ASN A 1 204 ? 14.036 -5.748 -7.974 1.00 43.44 204 ASN A C 1
ATOM 1657 O O . ASN A 1 204 ? 14.594 -5.564 -6.890 1.00 43.44 204 ASN A O 1
ATOM 1661 N N . TYR A 1 205 ? 14.695 -6.120 -9.070 1.00 49.19 205 TYR A N 1
ATOM 1662 C CA . TYR A 1 205 ? 16.137 -6.252 -9.181 1.00 49.19 205 TYR A CA 1
ATOM 1663 C C . TYR A 1 205 ? 16.824 -4.918 -8.919 1.00 49.19 205 TYR A C 1
ATOM 1665 O O . TYR A 1 205 ? 17.733 -4.907 -8.134 1.00 49.19 205 TYR A O 1
ATOM 1673 N N . LEU A 1 206 ? 16.396 -3.789 -9.476 1.00 49.88 206 LEU A N 1
ATOM 1674 C CA . LEU A 1 206 ? 17.026 -2.464 -9.423 1.00 49.88 206 LEU A CA 1
ATOM 1675 C C . LEU A 1 206 ? 16.899 -1.858 -8.029 1.00 49.88 206 LEU A C 1
ATOM 1677 O O . LEU A 1 206 ? 17.830 -1.198 -7.575 1.00 49.88 206 LEU A O 1
ATOM 1681 N N . LEU A 1 207 ? 15.788 -2.103 -7.328 1.00 55.56 207 LEU A N 1
ATOM 1682 C CA . LEU A 1 207 ? 15.636 -1.708 -5.927 1.00 55.56 207 LEU A CA 1
ATOM 1683 C C . LEU A 1 207 ? 16.610 -2.475 -5.015 1.00 55.56 207 LEU A C 1
ATOM 1685 O O . LEU A 1 207 ? 17.255 -1.849 -4.173 1.00 55.56 207 LEU A O 1
ATOM 1689 N N . GLY A 1 208 ? 16.778 -3.791 -5.207 1.00 64.00 208 GLY A N 1
ATOM 1690 C CA . GLY A 1 208 ? 17.790 -4.590 -4.495 1.00 64.00 208 GLY A CA 1
ATOM 1691 C C . GLY A 1 208 ? 19.224 -4.314 -4.966 1.00 64.00 208 GLY A C 1
ATOM 1692 O O . GLY A 1 208 ? 20.132 -4.111 -4.171 1.00 64.00 208 GLY A O 1
ATOM 1693 N N . PHE A 1 209 ? 19.405 -4.158 -6.267 1.00 69.81 209 PHE A N 1
ATOM 1694 C CA . PHE A 1 209 ? 20.673 -3.974 -6.958 1.00 69.81 209 PHE A CA 1
ATOM 1695 C C . PHE A 1 209 ? 21.265 -2.606 -6.694 1.00 69.81 209 PHE A C 1
ATOM 1697 O O . PHE A 1 209 ? 22.476 -2.470 -6.610 1.00 69.81 209 PHE A O 1
ATOM 1704 N N . LYS A 1 210 ? 20.434 -1.582 -6.493 1.00 78.56 210 LYS A N 1
ATOM 1705 C CA . LYS A 1 210 ? 20.891 -0.302 -5.959 1.00 78.56 210 LYS A CA 1
ATOM 1706 C C . LYS A 1 210 ? 21.538 -0.486 -4.588 1.00 78.56 210 LYS A C 1
ATOM 1708 O O . LYS A 1 210 ? 22.594 0.092 -4.344 1.00 78.56 210 LYS A O 1
ATOM 1713 N N . SER A 1 211 ? 20.950 -1.312 -3.720 1.00 76.19 211 SER A N 1
ATOM 1714 C CA . SER A 1 211 ? 21.574 -1.677 -2.445 1.00 76.19 211 SER A CA 1
ATOM 1715 C C . SER A 1 211 ? 22.855 -2.488 -2.654 1.00 76.19 211 SER A C 1
ATOM 1717 O O . SER A 1 211 ? 23.837 -2.233 -1.964 1.00 76.19 211 SER A O 1
ATOM 1719 N N . ASP A 1 212 ? 22.891 -3.409 -3.618 1.00 75.88 212 ASP A N 1
ATOM 1720 C CA . ASP A 1 212 ? 24.095 -4.188 -3.933 1.00 75.88 212 ASP A CA 1
ATOM 1721 C C . ASP A 1 212 ? 25.231 -3.318 -4.493 1.00 75.88 212 ASP A C 1
ATOM 1723 O O . ASP A 1 212 ? 26.386 -3.487 -4.107 1.00 75.88 212 ASP A O 1
ATOM 1727 N N . ILE A 1 213 ? 24.912 -2.322 -5.328 1.00 85.06 213 ILE A N 1
ATOM 1728 C CA . ILE A 1 213 ? 25.853 -1.298 -5.799 1.00 85.06 213 ILE A CA 1
ATOM 1729 C C . ILE A 1 213 ? 26.390 -0.505 -4.606 1.00 85.06 213 ILE A C 1
ATOM 1731 O O . ILE A 1 213 ? 27.598 -0.314 -4.497 1.00 85.06 213 ILE A O 1
ATOM 1735 N N . ILE A 1 214 ? 25.521 -0.065 -3.689 1.00 86.50 214 ILE A N 1
ATOM 1736 C CA . ILE A 1 214 ? 25.934 0.668 -2.482 1.00 86.50 214 ILE A CA 1
ATOM 1737 C C . ILE A 1 214 ? 26.833 -0.203 -1.592 1.00 86.50 214 ILE A C 1
ATOM 1739 O O . ILE A 1 214 ? 27.847 0.283 -1.095 1.00 86.50 214 ILE A O 1
ATOM 1743 N N . ASN A 1 215 ? 26.507 -1.484 -1.421 1.00 83.00 215 ASN A N 1
ATOM 1744 C CA . ASN A 1 215 ? 27.317 -2.434 -0.659 1.00 83.00 215 ASN A CA 1
ATOM 1745 C C . ASN A 1 215 ? 28.682 -2.667 -1.315 1.00 83.00 215 ASN A C 1
ATOM 1747 O O . ASN A 1 215 ? 29.696 -2.668 -0.622 1.00 83.00 215 ASN A O 1
ATOM 1751 N N . CYS A 1 216 ? 28.728 -2.781 -2.643 1.00 84.94 216 CYS A N 1
ATOM 1752 C CA . CYS A 1 216 ? 29.974 -2.867 -3.396 1.00 84.94 216 CYS A CA 1
ATOM 1753 C C . CYS A 1 216 ? 30.820 -1.590 -3.241 1.00 84.94 216 CYS A C 1
ATOM 1755 O O . CYS A 1 216 ? 32.025 -1.672 -3.015 1.00 84.94 216 CYS A O 1
ATOM 1757 N N . ILE A 1 217 ? 30.201 -0.404 -3.273 1.00 89.06 217 ILE A N 1
ATOM 1758 C CA . ILE A 1 217 ? 30.897 0.863 -3.003 1.00 89.06 217 ILE A CA 1
ATOM 1759 C C . ILE A 1 217 ? 31.466 0.880 -1.576 1.00 89.06 217 ILE A C 1
ATOM 1761 O O . ILE A 1 217 ? 32.631 1.228 -1.398 1.00 89.06 217 ILE A O 1
ATOM 1765 N N . ASN A 1 218 ? 30.683 0.468 -0.573 1.00 85.19 218 ASN A N 1
ATOM 1766 C CA . ASN A 1 218 ? 31.148 0.376 0.815 1.00 85.19 218 ASN A CA 1
ATOM 1767 C C . ASN A 1 218 ? 32.317 -0.606 0.958 1.00 85.19 218 ASN A C 1
ATOM 1769 O O . ASN A 1 218 ? 33.273 -0.302 1.663 1.00 85.19 218 ASN A O 1
ATOM 1773 N N . PHE A 1 219 ? 32.272 -1.747 0.265 1.00 85.88 219 PHE A N 1
ATOM 1774 C CA . PHE A 1 219 ? 33.387 -2.692 0.217 1.00 85.88 219 PHE A CA 1
ATOM 1775 C C . PHE A 1 219 ? 34.660 -2.014 -0.303 1.00 85.88 219 PHE A C 1
ATOM 1777 O O . PHE A 1 219 ? 35.691 -2.078 0.353 1.00 85.88 219 PHE A O 1
ATOM 1784 N N . PHE A 1 220 ? 34.594 -1.291 -1.425 1.00 86.12 220 PHE A N 1
ATOM 1785 C CA . PHE A 1 220 ? 35.765 -0.583 -1.952 1.00 86.12 220 PHE A CA 1
ATOM 1786 C C . PHE A 1 220 ? 36.288 0.506 -1.005 1.00 86.12 220 PHE A C 1
ATOM 1788 O O . PHE A 1 220 ? 37.499 0.647 -0.852 1.00 86.12 220 PHE A O 1
ATOM 1795 N N . ILE A 1 221 ? 35.395 1.252 -0.349 1.00 86.56 221 ILE A N 1
ATOM 1796 C CA . ILE A 1 221 ? 35.772 2.276 0.636 1.00 86.56 221 ILE A CA 1
ATOM 1797 C C . ILE A 1 221 ? 36.506 1.647 1.826 1.00 86.56 221 ILE A C 1
ATOM 1799 O O . ILE A 1 221 ? 37.512 2.196 2.274 1.00 86.56 221 ILE A O 1
ATOM 1803 N N . ASN A 1 222 ? 36.016 0.507 2.314 1.00 81.81 222 ASN A N 1
ATOM 1804 C CA . ASN A 1 222 ? 36.524 -0.137 3.522 1.00 81.81 222 ASN A CA 1
ATOM 1805 C C . ASN A 1 222 ? 37.791 -0.970 3.271 1.00 81.81 222 ASN A C 1
ATOM 1807 O O . ASN A 1 222 ? 38.726 -0.893 4.060 1.00 81.81 222 ASN A O 1
ATOM 1811 N N . GLU A 1 223 ? 37.836 -1.737 2.179 1.00 73.75 223 GLU A N 1
ATOM 1812 C CA . GLU A 1 223 ? 38.876 -2.751 1.932 1.00 73.75 223 GLU A CA 1
ATOM 1813 C C . GLU A 1 223 ? 39.992 -2.272 0.992 1.00 73.75 223 GLU A C 1
ATOM 1815 O O . GLU A 1 223 ? 41.107 -2.786 1.036 1.00 73.75 223 GLU A O 1
ATOM 1820 N N . VAL A 1 224 ? 39.719 -1.289 0.125 1.00 67.94 224 VAL A N 1
ATOM 1821 C CA . VAL A 1 224 ? 40.697 -0.784 -0.864 1.00 67.94 224 VAL A CA 1
ATOM 1822 C C . VAL A 1 224 ? 41.190 0.621 -0.509 1.00 67.94 224 VAL A C 1
ATOM 1824 O O . VAL A 1 224 ? 42.329 0.972 -0.818 1.00 67.94 224 VAL A O 1
ATOM 1827 N N . GLY A 1 225 ? 40.367 1.412 0.184 1.00 67.81 225 GLY A N 1
ATOM 1828 C CA . GLY A 1 225 ? 40.747 2.695 0.768 1.00 67.81 225 GLY A CA 1
ATOM 1829 C C . GLY A 1 225 ? 39.701 3.787 0.554 1.00 67.81 225 GLY A C 1
ATOM 1830 O O . GLY A 1 225 ? 39.032 3.858 -0.481 1.00 67.81 225 GLY A O 1
ATOM 1831 N N . ALA A 1 226 ? 39.584 4.683 1.536 1.00 68.56 226 ALA A N 1
ATOM 1832 C CA . ALA A 1 226 ? 38.589 5.746 1.523 1.00 68.56 226 ALA A CA 1
ATOM 1833 C C . ALA A 1 226 ? 38.773 6.690 0.321 1.00 68.56 226 ALA A C 1
ATOM 1835 O O . ALA A 1 226 ? 39.843 7.257 0.099 1.00 68.56 226 ALA A O 1
ATOM 1836 N N . SER A 1 227 ? 37.695 6.901 -0.439 1.00 80.50 227 SER A N 1
ATOM 1837 C CA . SER A 1 227 ? 37.677 7.793 -1.598 1.00 80.50 227 SER A CA 1
ATOM 1838 C C . SER A 1 227 ? 36.445 8.686 -1.566 1.00 80.50 227 SER A C 1
ATOM 1840 O O . SER A 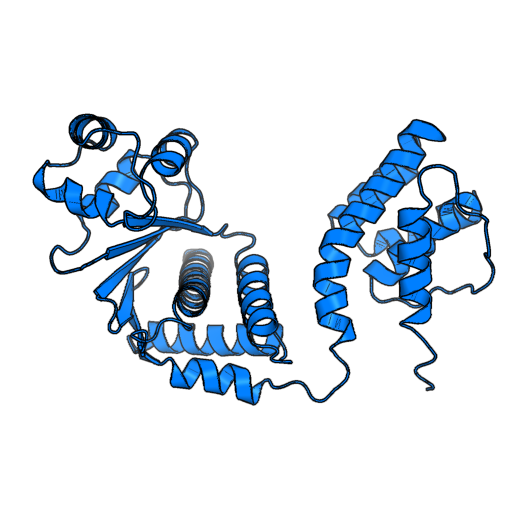1 227 ? 35.311 8.212 -1.644 1.00 80.50 227 SER A O 1
ATOM 1842 N N . ILE A 1 228 ? 36.669 10.002 -1.543 1.00 85.88 228 ILE A N 1
ATOM 1843 C CA . ILE A 1 228 ? 35.606 11.020 -1.613 1.00 85.88 228 ILE A CA 1
ATOM 1844 C C . ILE A 1 228 ? 34.752 10.832 -2.876 1.00 85.88 228 ILE A C 1
ATOM 1846 O O . ILE A 1 228 ? 33.545 11.054 -2.860 1.00 85.88 228 ILE A O 1
ATOM 1850 N N . GLN A 1 229 ? 35.360 10.376 -3.974 1.00 90.44 229 GLN A N 1
ATOM 1851 C CA . GLN A 1 229 ? 34.644 10.124 -5.223 1.00 90.44 229 GLN A CA 1
ATOM 1852 C C . GLN A 1 229 ? 33.734 8.888 -5.142 1.00 90.44 229 GLN A C 1
ATOM 1854 O O . GLN A 1 229 ? 32.693 8.874 -5.795 1.00 90.44 229 GLN A O 1
ATOM 1859 N N . LEU A 1 230 ? 34.086 7.874 -4.342 1.00 92.19 230 LEU A N 1
ATOM 1860 C CA . LEU A 1 230 ? 33.222 6.714 -4.096 1.00 92.19 230 LEU A CA 1
ATOM 1861 C C . LEU A 1 230 ? 32.040 7.081 -3.189 1.00 92.19 230 LEU A C 1
ATOM 1863 O O . LEU A 1 230 ? 30.907 6.717 -3.500 1.00 92.19 230 LEU A O 1
ATOM 1867 N N . GLU A 1 231 ? 32.263 7.884 -2.146 1.00 90.81 231 GLU A N 1
ATOM 1868 C CA . GLU A 1 231 ? 31.173 8.414 -1.310 1.00 90.81 231 GLU A CA 1
ATOM 1869 C C . GLU A 1 231 ? 30.226 9.318 -2.113 1.00 90.81 231 GLU A C 1
ATOM 1871 O O . GLU A 1 231 ? 29.003 9.209 -2.023 1.00 90.81 231 GLU A O 1
ATOM 1876 N N . GLN A 1 232 ? 30.776 10.161 -2.991 1.00 93.12 232 GLN A N 1
ATOM 1877 C CA . GLN A 1 232 ? 29.968 10.972 -3.896 1.00 93.12 232 GLN A CA 1
ATOM 1878 C C . GLN A 1 232 ? 29.173 10.103 -4.880 1.00 93.12 232 GLN A C 1
ATOM 1880 O O . GLN A 1 232 ? 28.007 10.394 -5.142 1.00 93.12 232 GLN A O 1
ATOM 1885 N N . LEU A 1 233 ? 29.762 9.025 -5.411 1.00 94.12 233 LEU A N 1
ATOM 1886 C CA . LEU A 1 233 ? 29.038 8.083 -6.265 1.00 94.12 233 LEU A CA 1
ATOM 1887 C C . LEU A 1 233 ? 27.874 7.441 -5.506 1.00 94.12 233 LEU A C 1
ATOM 1889 O O . LEU A 1 233 ? 26.765 7.409 -6.030 1.00 94.12 233 LEU A O 1
ATOM 1893 N N . LYS A 1 234 ? 28.094 6.996 -4.266 1.00 90.62 234 LYS A N 1
ATOM 1894 C CA . LYS A 1 234 ? 27.058 6.408 -3.409 1.00 90.62 234 LYS A CA 1
ATOM 1895 C C . LYS A 1 234 ? 25.871 7.348 -3.208 1.00 90.62 234 LYS A C 1
ATOM 1897 O O . LYS A 1 234 ? 24.736 6.921 -3.403 1.00 90.62 234 LYS A O 1
ATOM 1902 N N . LEU A 1 235 ? 26.117 8.619 -2.889 1.00 86.62 235 LEU A N 1
ATOM 1903 C CA . LEU A 1 235 ? 25.052 9.621 -2.749 1.00 86.62 235 LEU A CA 1
ATOM 1904 C C . LEU A 1 235 ? 24.284 9.824 -4.062 1.00 86.62 235 LEU A C 1
ATOM 1906 O O . LEU A 1 235 ? 23.059 9.779 -4.073 1.00 86.62 235 LEU A O 1
ATOM 1910 N N . LEU A 1 236 ? 24.989 9.941 -5.192 1.00 84.69 236 LEU A N 1
ATOM 1911 C CA . LEU A 1 236 ? 24.345 10.088 -6.502 1.00 84.69 236 LEU A CA 1
ATOM 1912 C C . LEU A 1 236 ? 23.496 8.865 -6.883 1.00 84.69 236 LEU A C 1
ATOM 1914 O O . LEU A 1 236 ? 22.443 9.023 -7.498 1.00 84.69 236 LEU A O 1
ATOM 1918 N N . ILE A 1 237 ? 23.925 7.657 -6.507 1.00 82.88 237 ILE A N 1
ATOM 1919 C CA . ILE A 1 237 ? 23.143 6.427 -6.677 1.00 82.88 237 ILE A CA 1
ATOM 1920 C C . ILE A 1 237 ? 21.895 6.467 -5.786 1.00 82.88 237 ILE A C 1
ATOM 1922 O O . ILE A 1 237 ? 20.800 6.212 -6.285 1.00 82.88 237 ILE A O 1
ATOM 1926 N N . ILE A 1 238 ? 22.025 6.832 -4.502 1.00 77.75 238 ILE A N 1
ATOM 1927 C CA . ILE A 1 238 ? 20.902 6.989 -3.553 1.00 77.75 238 ILE A CA 1
ATOM 1928 C C . ILE A 1 238 ? 19.860 7.979 -4.084 1.00 77.75 238 ILE A C 1
ATOM 1930 O O . ILE A 1 238 ? 18.667 7.673 -4.054 1.00 77.75 238 ILE A O 1
ATOM 1934 N N . ASP A 1 239 ? 20.301 9.080 -4.676 1.00 75.81 239 ASP A N 1
ATOM 1935 C CA . ASP A 1 239 ? 19.420 10.128 -5.193 1.00 75.81 239 ASP A CA 1
ATOM 1936 C C . ASP A 1 239 ? 18.913 9.859 -6.622 1.00 75.81 239 ASP A C 1
ATOM 1938 O O . ASP A 1 239 ? 18.202 10.687 -7.187 1.00 75.81 239 ASP A O 1
ATOM 1942 N N . ASN A 1 240 ? 19.270 8.717 -7.232 1.00 70.88 240 ASN A N 1
ATOM 1943 C CA . ASN A 1 240 ? 18.981 8.403 -8.640 1.00 70.88 240 ASN A CA 1
ATOM 1944 C C . ASN A 1 240 ? 19.418 9.530 -9.599 1.00 70.88 240 ASN A C 1
ATOM 1946 O O . ASN A 1 240 ? 18.739 9.857 -10.574 1.00 70.88 240 ASN A O 1
ATOM 1950 N N . ASN A 1 241 ? 20.567 10.143 -9.327 1.00 73.69 241 ASN A N 1
ATOM 1951 C CA . AS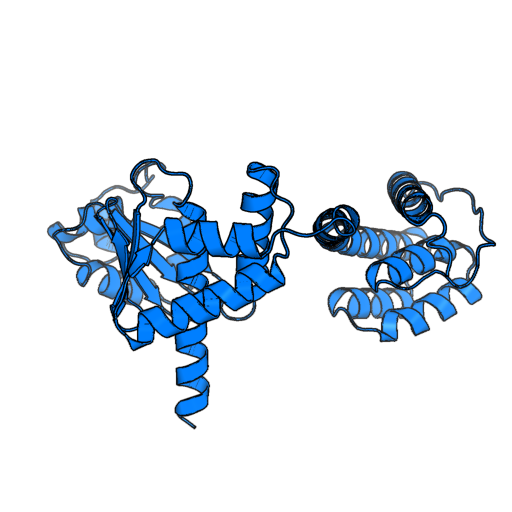N A 1 241 ? 21.073 11.270 -10.091 1.00 73.69 241 ASN A CA 1
ATOM 1952 C C . ASN A 1 241 ? 21.953 10.793 -11.258 1.00 73.69 241 ASN A C 1
ATOM 1954 O O . ASN A 1 241 ? 23.005 10.182 -11.055 1.00 73.69 241 ASN A O 1
ATOM 1958 N N . TYR A 1 242 ? 21.574 11.152 -12.489 1.00 80.19 242 TYR A N 1
ATOM 1959 C CA . TYR A 1 242 ? 22.294 10.797 -13.722 1.00 80.19 242 TYR A CA 1
ATOM 1960 C C . TYR A 1 242 ? 23.770 11.235 -13.754 1.00 80.19 242 TYR A C 1
ATOM 1962 O O . TYR A 1 242 ? 24.563 10.669 -14.513 1.00 80.19 242 TYR A O 1
ATOM 1970 N N . ALA A 1 243 ? 24.186 12.193 -12.915 1.00 85.25 243 ALA A N 1
ATOM 1971 C CA . ALA A 1 243 ? 25.596 12.549 -12.750 1.00 85.25 243 ALA A CA 1
ATOM 1972 C C . ALA A 1 243 ? 26.470 11.362 -12.288 1.00 85.25 243 ALA A C 1
ATOM 1974 O O . ALA A 1 243 ? 27.681 11.366 -12.544 1.00 85.25 243 ALA A O 1
ATOM 1975 N N . ALA A 1 244 ? 25.866 10.323 -11.692 1.00 86.81 244 ALA A N 1
ATOM 1976 C CA . ALA A 1 244 ? 26.522 9.063 -11.348 1.00 86.81 244 ALA A CA 1
ATOM 1977 C C . ALA A 1 244 ? 27.238 8.430 -12.555 1.00 86.81 244 ALA A C 1
ATOM 1979 O O . ALA A 1 244 ? 28.380 7.995 -12.424 1.00 86.81 244 ALA A O 1
ATOM 1980 N N . LEU A 1 245 ? 26.639 8.468 -13.755 1.00 87.38 245 LEU A N 1
ATOM 1981 C CA . LEU A 1 245 ? 27.229 7.898 -14.977 1.00 87.38 245 LEU A CA 1
ATOM 1982 C C . LEU A 1 245 ? 28.553 8.580 -15.355 1.00 87.38 245 LEU A C 1
ATOM 1984 O O . LEU A 1 245 ? 29.531 7.931 -15.731 1.00 87.38 245 LEU A O 1
ATOM 1988 N N . LYS A 1 246 ? 28.622 9.910 -15.225 1.00 90.06 246 LYS A N 1
ATOM 1989 C CA . LYS A 1 246 ? 29.847 10.674 -15.512 1.00 90.06 246 LYS A CA 1
ATOM 1990 C C . LYS A 1 246 ? 30.927 10.420 -14.461 1.00 90.06 246 LYS A C 1
ATOM 1992 O O . LYS A 1 246 ? 32.117 10.439 -14.782 1.00 90.06 246 LYS A O 1
ATOM 1997 N N . LEU A 1 247 ? 30.537 10.240 -13.202 1.00 92.44 247 LEU A N 1
ATOM 1998 C CA . LEU A 1 247 ? 31.474 9.977 -12.113 1.00 92.44 247 LEU A CA 1
ATOM 1999 C C . LEU A 1 247 ? 32.040 8.554 -12.185 1.00 92.44 247 LEU A C 1
ATOM 2001 O O . LEU A 1 247 ? 33.259 8.399 -12.171 1.00 92.44 247 LEU A O 1
ATOM 2005 N N . VAL A 1 248 ? 31.189 7.542 -12.366 1.00 90.94 248 VAL A N 1
ATOM 2006 C CA . VAL A 1 248 ? 31.618 6.137 -12.421 1.00 90.94 248 VAL A CA 1
ATOM 2007 C C . VAL A 1 248 ? 32.532 5.854 -13.616 1.00 90.94 248 VAL A C 1
ATOM 2009 O O . VAL A 1 248 ? 33.501 5.113 -13.492 1.00 90.94 248 VAL A O 1
ATOM 2012 N N . ASN A 1 249 ? 32.316 6.525 -14.752 1.00 88.94 249 ASN A N 1
ATOM 2013 C CA . ASN A 1 249 ? 33.236 6.447 -15.887 1.00 88.94 249 ASN A CA 1
ATOM 2014 C C . ASN A 1 249 ? 34.628 6.988 -15.570 1.00 88.94 249 ASN A C 1
ATOM 2016 O O . ASN A 1 249 ? 35.620 6.415 -16.009 1.00 88.94 249 ASN A O 1
ATOM 2020 N N . ARG A 1 250 ? 34.715 8.111 -14.847 1.00 89.19 250 ARG A N 1
ATOM 2021 C CA . ARG A 1 250 ? 36.007 8.681 -14.440 1.00 89.19 250 ARG A CA 1
ATOM 2022 C C . ARG A 1 250 ? 36.722 7.749 -13.467 1.00 89.19 250 ARG A C 1
ATOM 2024 O O . ARG A 1 250 ? 37.909 7.504 -13.639 1.00 89.19 250 ARG A O 1
ATOM 2031 N N . LEU A 1 251 ? 35.983 7.183 -12.513 1.00 89.31 251 LEU A N 1
ATOM 2032 C CA . LEU A 1 251 ? 36.497 6.186 -11.576 1.00 89.31 251 LEU A CA 1
ATOM 2033 C C . LEU A 1 251 ? 37.060 4.961 -12.309 1.00 89.31 251 LEU A C 1
ATOM 2035 O O . LEU A 1 251 ? 38.220 4.622 -12.101 1.00 89.31 251 LEU A O 1
ATOM 2039 N N . ALA A 1 252 ? 36.292 4.357 -13.218 1.00 87.38 252 ALA A N 1
ATOM 2040 C CA . ALA A 1 252 ? 36.723 3.178 -13.974 1.00 87.38 252 ALA A CA 1
ATOM 2041 C C . ALA A 1 252 ? 37.887 3.450 -14.946 1.00 87.38 252 ALA A C 1
ATOM 2043 O O . ALA A 1 252 ? 38.675 2.550 -15.213 1.00 87.38 252 ALA A O 1
ATOM 2044 N N . LYS A 1 253 ? 38.028 4.682 -15.460 1.00 84.12 253 LYS A N 1
ATOM 2045 C CA . LYS A 1 253 ? 39.210 5.088 -16.244 1.00 84.12 253 LYS A CA 1
ATOM 2046 C C . LYS A 1 253 ? 40.480 5.154 -15.394 1.00 84.12 253 LYS A C 1
ATOM 2048 O O . LYS A 1 253 ? 41.549 4.823 -15.890 1.00 84.12 253 LYS A O 1
ATOM 2053 N N . ASN A 1 254 ? 40.360 5.598 -14.144 1.00 83.19 254 ASN A N 1
ATOM 2054 C CA . ASN A 1 254 ? 41.502 5.798 -13.250 1.00 83.19 254 ASN A CA 1
ATOM 2055 C C . ASN A 1 254 ? 41.908 4.519 -12.511 1.00 83.19 254 ASN A C 1
ATOM 2057 O O . ASN A 1 254 ? 43.074 4.354 -12.170 1.00 83.19 254 ASN A O 1
ATOM 2061 N N . ASN A 1 255 ? 40.952 3.629 -12.244 1.00 81.69 255 ASN A N 1
ATOM 2062 C CA . ASN A 1 255 ? 41.203 2.337 -11.628 1.00 81.69 255 ASN A CA 1
ATOM 2063 C C . ASN A 1 255 ? 40.377 1.263 -12.353 1.00 81.69 255 ASN A C 1
ATOM 2065 O O . ASN A 1 255 ? 39.146 1.252 -12.210 1.00 81.69 255 ASN A O 1
ATOM 2069 N N . PRO A 1 256 ? 41.036 0.344 -13.084 1.00 78.25 256 PRO A N 1
ATOM 2070 C CA . PRO A 1 256 ? 40.362 -0.730 -13.794 1.00 78.25 256 PRO A CA 1
ATOM 2071 C C . PRO A 1 256 ? 39.425 -1.537 -12.899 1.00 78.25 256 PRO A C 1
ATOM 2073 O O . PRO A 1 256 ? 38.364 -1.910 -13.374 1.00 78.25 256 PRO A O 1
ATOM 2076 N N . ASN A 1 257 ? 39.728 -1.720 -11.607 1.00 78.38 257 ASN A N 1
ATOM 2077 C CA . ASN A 1 257 ? 38.922 -2.516 -10.668 1.00 78.38 257 ASN A CA 1
ATOM 2078 C C . ASN A 1 257 ? 37.481 -2.006 -10.482 1.00 78.38 257 ASN A C 1
ATOM 2080 O O . ASN A 1 257 ? 36.609 -2.772 -10.075 1.00 78.38 257 ASN A O 1
ATOM 2084 N N . TYR A 1 258 ? 37.191 -0.746 -10.825 1.00 86.19 258 TYR A N 1
ATOM 2085 C CA . TYR A 1 258 ? 35.835 -0.186 -10.759 1.00 86.19 258 TYR A CA 1
ATOM 2086 C C . TYR A 1 258 ? 34.979 -0.469 -12.001 1.00 86.19 258 TYR A C 1
ATOM 2088 O O . TYR A 1 258 ? 33.854 0.029 -12.095 1.00 86.19 258 TYR A O 1
ATOM 2096 N N . TRP A 1 259 ? 35.464 -1.272 -12.951 1.00 84.00 259 TRP A N 1
ATOM 2097 C CA . TRP A 1 259 ? 34.702 -1.662 -14.140 1.00 84.00 259 TRP A CA 1
ATOM 2098 C C . TRP A 1 259 ? 33.333 -2.272 -13.777 1.00 84.00 259 TRP A C 1
ATOM 2100 O O . TRP A 1 259 ? 32.326 -1.932 -14.397 1.00 84.00 259 TRP A O 1
ATOM 2110 N N . ILE A 1 260 ? 33.268 -3.075 -12.706 1.00 83.44 260 ILE A N 1
ATOM 2111 C CA . ILE A 1 260 ? 32.028 -3.712 -12.241 1.00 83.44 260 ILE A CA 1
ATOM 2112 C C . ILE A 1 260 ? 30.998 -2.682 -11.746 1.00 83.44 260 ILE A C 1
ATOM 2114 O O . ILE A 1 260 ? 29.806 -2.813 -12.018 1.00 83.44 260 ILE A O 1
ATOM 2118 N N . LEU A 1 261 ? 31.456 -1.607 -11.090 1.00 88.62 261 LEU A N 1
ATOM 2119 C CA . LEU A 1 261 ? 30.604 -0.496 -10.658 1.00 88.62 261 LEU A CA 1
ATOM 2120 C C . LEU A 1 261 ? 30.101 0.315 -11.853 1.00 88.62 261 LEU A C 1
ATOM 2122 O O . LEU A 1 261 ? 28.943 0.737 -11.851 1.00 88.62 261 LEU A O 1
ATOM 2126 N N . LYS A 1 262 ? 30.945 0.527 -12.875 1.00 88.19 262 LYS A N 1
ATOM 2127 C CA . LYS A 1 262 ? 30.547 1.190 -14.128 1.00 88.19 262 LYS A CA 1
ATOM 2128 C C . LYS A 1 262 ? 29.411 0.419 -14.783 1.00 88.19 262 LYS A C 1
ATOM 2130 O O . LYS A 1 262 ? 28.372 1.013 -15.051 1.00 88.19 262 LYS A O 1
ATOM 2135 N N . ASP A 1 263 ? 29.573 -0.884 -14.964 1.00 81.31 263 ASP A N 1
ATOM 2136 C CA . ASP A 1 263 ? 28.562 -1.720 -15.608 1.00 81.31 263 ASP A CA 1
ATOM 2137 C C . ASP A 1 263 ? 27.245 -1.749 -14.832 1.00 81.31 263 ASP A C 1
ATOM 2139 O O . ASP A 1 263 ? 26.176 -1.536 -15.405 1.00 81.31 263 ASP A O 1
ATOM 2143 N N . ALA A 1 264 ? 27.331 -1.931 -13.515 1.00 81.06 264 ALA A N 1
ATOM 2144 C CA . ALA A 1 264 ? 26.170 -1.938 -12.642 1.00 81.06 264 ALA A CA 1
ATOM 2145 C C . ALA A 1 264 ? 25.428 -0.591 -12.640 1.00 81.06 264 ALA A C 1
ATOM 2147 O O . ALA A 1 264 ? 24.206 -0.543 -12.758 1.00 81.06 264 ALA A O 1
ATOM 2148 N N . THR A 1 265 ? 26.159 0.523 -12.577 1.00 84.81 265 THR A N 1
ATOM 2149 C CA . THR A 1 265 ? 25.566 1.868 -12.604 1.00 84.81 265 THR A CA 1
ATOM 2150 C C . THR A 1 265 ? 24.913 2.164 -13.953 1.00 84.81 265 THR A C 1
ATOM 2152 O O . THR A 1 265 ? 23.829 2.732 -14.009 1.00 84.81 265 THR A O 1
ATOM 2155 N N . TYR A 1 266 ? 25.543 1.770 -15.058 1.00 80.31 266 TYR A N 1
ATOM 2156 C CA . TYR A 1 266 ? 24.968 1.941 -16.391 1.00 80.31 266 TYR A CA 1
ATOM 2157 C C . TYR A 1 266 ? 23.653 1.185 -16.552 1.00 80.31 266 TYR A C 1
ATOM 2159 O O . TYR A 1 266 ? 22.670 1.753 -17.031 1.00 80.31 266 TYR A O 1
ATOM 2167 N N . PHE A 1 267 ? 23.623 -0.056 -16.074 1.00 77.50 267 PHE A N 1
ATOM 2168 C CA . PHE A 1 267 ? 22.403 -0.839 -16.027 1.00 77.50 267 PHE A CA 1
ATOM 2169 C C . PHE A 1 267 ? 21.329 -0.194 -15.141 1.00 77.50 267 PHE A C 1
ATOM 2171 O O . PHE A 1 267 ? 20.182 -0.093 -15.571 1.00 77.50 267 PHE A O 1
ATOM 2178 N N . LEU A 1 268 ? 21.702 0.318 -13.958 1.00 78.81 268 LEU A N 1
ATOM 2179 C CA . LEU A 1 268 ? 20.778 0.997 -13.040 1.00 78.81 268 LEU A CA 1
ATOM 2180 C C . LEU A 1 268 ? 19.990 2.129 -13.721 1.00 78.81 268 LEU A C 1
ATOM 2182 O O . LEU A 1 268 ? 18.813 2.327 -13.437 1.00 78.81 268 LEU A O 1
ATOM 2186 N N . PHE A 1 269 ? 20.634 2.847 -14.644 1.00 74.44 269 PHE A N 1
ATOM 2187 C CA . PHE A 1 269 ? 20.047 3.960 -15.395 1.00 74.44 269 PHE A CA 1
ATOM 2188 C C . PHE A 1 269 ? 19.564 3.579 -16.807 1.00 74.44 269 PHE A C 1
ATOM 2190 O O . PHE A 1 269 ? 19.345 4.463 -17.638 1.00 74.44 269 PHE A O 1
ATOM 2197 N N . GLY A 1 270 ? 19.422 2.284 -17.112 1.00 66.69 270 GLY A N 1
ATOM 2198 C CA . GLY A 1 270 ? 18.906 1.809 -18.400 1.00 66.69 270 GLY A CA 1
ATOM 2199 C C . GLY A 1 270 ? 19.779 2.193 -19.601 1.00 66.69 270 GLY A C 1
ATOM 2200 O O . GLY A 1 270 ? 19.268 2.446 -20.694 1.00 66.69 270 GLY A O 1
ATOM 2201 N N . LYS A 1 271 ? 21.101 2.298 -19.417 1.00 66.00 271 LYS A N 1
ATOM 2202 C CA . LYS A 1 271 ? 22.060 2.631 -20.481 1.00 66.00 271 LYS A CA 1
ATOM 2203 C C . LYS A 1 271 ? 22.930 1.426 -20.823 1.00 66.00 271 LYS A C 1
ATOM 2205 O O . LYS A 1 271 ? 23.417 0.726 -19.942 1.00 66.00 271 LYS A O 1
ATOM 2210 N N . LYS A 1 272 ? 23.195 1.231 -22.119 1.00 63.47 272 LYS A N 1
ATOM 2211 C CA . LYS A 1 272 ? 24.192 0.256 -22.581 1.00 63.47 272 LYS A CA 1
ATOM 2212 C C . LYS A 1 272 ? 25.591 0.698 -22.151 1.00 63.47 272 LYS A C 1
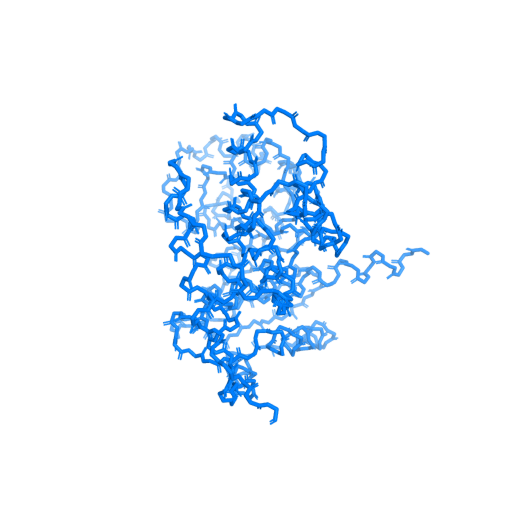ATOM 2214 O O . LYS A 1 272 ? 25.946 1.874 -22.269 1.00 63.47 272 LYS A O 1
ATOM 2219 N N . THR A 1 273 ? 26.381 -0.249 -21.661 1.00 60.16 273 THR A N 1
ATOM 2220 C CA . THR A 1 273 ? 27.796 -0.047 -21.343 1.00 60.16 273 THR A CA 1
ATOM 2221 C C . THR A 1 273 ? 28.574 0.222 -22.626 1.00 60.16 273 THR A C 1
ATOM 2223 O O . THR A 1 273 ? 28.446 -0.523 -23.591 1.00 60.16 273 THR A O 1
ATOM 2226 N N . LEU A 1 274 ? 29.362 1.300 -22.645 1.00 55.44 274 LEU A N 1
ATOM 2227 C CA . LEU A 1 274 ? 30.071 1.763 -23.847 1.00 55.44 274 LEU A CA 1
ATOM 2228 C C . LEU A 1 274 ? 31.283 0.894 -24.234 1.00 55.44 274 LEU A C 1
ATOM 2230 O O . LEU A 1 274 ? 31.751 1.011 -25.358 1.00 55.44 274 LEU A O 1
ATOM 2234 N N . ASP A 1 275 ? 31.766 0.025 -23.339 1.00 56.66 275 ASP A N 1
ATOM 2235 C CA . ASP A 1 275 ? 32.932 -0.835 -23.576 1.00 56.66 275 ASP A CA 1
ATOM 2236 C C . ASP A 1 275 ? 32.611 -2.298 -23.245 1.00 56.66 275 ASP A C 1
ATOM 2238 O O . ASP A 1 275 ? 32.225 -2.615 -22.119 1.00 56.66 275 ASP A O 1
ATOM 2242 N N . ASN A 1 276 ? 32.843 -3.198 -24.204 1.00 52.72 276 ASN A N 1
ATOM 2243 C CA . ASN A 1 276 ? 32.800 -4.654 -23.998 1.00 52.72 276 ASN A CA 1
ATOM 2244 C C . ASN A 1 276 ? 34.132 -5.227 -23.475 1.00 52.72 276 ASN A C 1
ATOM 2246 O O . ASN A 1 276 ? 34.255 -6.431 -23.257 1.00 52.72 276 ASN A O 1
ATOM 2250 N N . SER A 1 277 ? 35.142 -4.385 -23.256 1.00 50.50 277 SER A N 1
ATOM 2251 C CA . SER A 1 277 ? 36.501 -4.795 -22.904 1.00 50.50 277 SER A CA 1
ATOM 2252 C C . SER A 1 277 ? 36.785 -4.629 -21.408 1.00 50.50 277 SER A C 1
ATOM 2254 O O . SER A 1 277 ? 37.466 -3.693 -21.001 1.00 50.50 277 SER A O 1
ATOM 2256 N N . ALA A 1 278 ? 36.267 -5.537 -20.582 1.00 52.59 278 ALA A N 1
ATOM 2257 C CA . ALA A 1 278 ? 36.849 -5.847 -19.272 1.00 52.59 278 ALA A CA 1
ATOM 2258 C C . ALA A 1 278 ? 36.293 -7.186 -18.767 1.00 52.59 278 ALA A C 1
ATOM 2260 O O . ALA A 1 278 ? 35.260 -7.260 -18.098 1.00 52.59 278 ALA A O 1
ATOM 2261 N N . ASN A 1 279 ? 36.985 -8.273 -19.096 1.00 56.94 279 ASN A N 1
ATOM 2262 C CA . ASN A 1 279 ? 36.880 -9.519 -18.343 1.00 56.94 279 ASN A CA 1
ATOM 2263 C C . ASN A 1 279 ? 37.923 -9.463 -17.225 1.00 56.94 279 ASN A C 1
ATOM 2265 O O . ASN A 1 279 ? 38.951 -10.122 -17.299 1.00 56.94 279 ASN A O 1
ATOM 2269 N N . GLY A 1 280 ? 37.683 -8.603 -16.232 1.00 62.34 280 GLY A N 1
ATOM 2270 C CA . GLY A 1 280 ? 38.431 -8.670 -14.981 1.00 62.34 280 GLY A CA 1
ATOM 2271 C C . GLY A 1 280 ? 38.031 -9.927 -14.212 1.00 62.34 280 GLY A C 1
ATOM 2272 O O . GLY A 1 280 ? 36.870 -10.354 -14.281 1.00 62.34 280 GLY A O 1
ATOM 2273 N N . GLU A 1 281 ? 38.979 -10.519 -13.494 1.00 64.12 281 GLU A N 1
ATOM 2274 C CA . GLU A 1 281 ? 38.674 -11.551 -12.505 1.00 64.12 281 GLU A CA 1
ATOM 2275 C C . GLU A 1 281 ? 37.879 -10.939 -11.336 1.00 64.12 281 GLU A C 1
ATOM 2277 O O . GLU A 1 281 ? 38.027 -9.745 -11.041 1.00 64.12 281 GLU A O 1
ATOM 2282 N N . PRO A 1 282 ? 36.977 -11.707 -10.701 1.00 62.47 282 PRO A N 1
ATOM 2283 C CA . PRO A 1 282 ? 36.235 -11.225 -9.545 1.00 62.47 282 PRO A CA 1
ATOM 2284 C C . PRO A 1 282 ? 37.192 -10.902 -8.390 1.00 62.47 282 PRO A C 1
ATOM 2286 O O . PRO A 1 282 ? 38.076 -11.687 -8.059 1.00 62.47 282 PRO A O 1
ATOM 2289 N N . ILE A 1 283 ? 36.989 -9.745 -7.759 1.00 72.88 283 ILE A N 1
ATOM 2290 C CA . ILE A 1 283 ? 37.688 -9.380 -6.522 1.00 72.88 283 ILE A CA 1
ATOM 2291 C C . ILE A 1 283 ? 37.124 -10.234 -5.383 1.00 72.88 283 ILE A C 1
ATOM 2293 O O . ILE A 1 283 ? 35.904 -10.415 -5.300 1.00 72.88 283 ILE A O 1
ATOM 2297 N N . ALA A 1 284 ? 38.008 -10.728 -4.513 1.00 71.25 284 ALA A N 1
ATOM 2298 C CA . ALA A 1 284 ? 37.627 -11.524 -3.352 1.00 71.25 284 ALA A CA 1
ATOM 2299 C C . ALA A 1 284 ? 36.591 -10.784 -2.486 1.00 71.25 284 ALA A C 1
ATOM 2301 O O . ALA A 1 284 ? 36.802 -9.625 -2.136 1.00 71.25 284 ALA A O 1
ATOM 2302 N N . GLY A 1 285 ? 35.471 -11.431 -2.158 1.00 65.12 285 GLY A N 1
ATOM 2303 C CA . GLY A 1 285 ? 34.360 -10.837 -1.400 1.00 65.12 285 GLY A CA 1
ATOM 2304 C C . GLY A 1 285 ? 33.279 -10.154 -2.252 1.00 65.12 285 GLY A C 1
ATOM 2305 O O . GLY A 1 285 ? 32.236 -9.769 -1.720 1.00 65.12 285 GLY A O 1
ATOM 2306 N N . LEU A 1 286 ? 33.478 -10.032 -3.570 1.00 72.44 286 LEU A N 1
ATOM 2307 C CA . LEU A 1 286 ? 32.497 -9.489 -4.519 1.00 72.44 286 LEU A CA 1
ATOM 2308 C C . LEU A 1 286 ? 32.040 -10.514 -5.570 1.00 72.44 286 LEU A C 1
ATOM 2310 O O . LEU A 1 286 ? 31.402 -10.147 -6.556 1.00 72.44 286 LEU A O 1
ATOM 2314 N N . GLU A 1 287 ? 32.313 -11.803 -5.378 1.00 72.38 287 GLU A N 1
ATOM 2315 C CA . GLU A 1 287 ? 32.037 -12.861 -6.357 1.00 72.38 287 GLU A CA 1
ATOM 2316 C C . GLU A 1 287 ? 30.545 -12.965 -6.693 1.00 72.38 287 GLU A C 1
ATOM 2318 O O . GLU A 1 287 ? 30.171 -13.144 -7.854 1.00 72.38 287 GLU A O 1
ATOM 2323 N N . ASN A 1 288 ? 29.678 -12.809 -5.691 1.00 64.44 288 ASN A N 1
ATOM 2324 C CA . ASN A 1 288 ? 28.229 -12.845 -5.886 1.00 64.44 288 ASN A CA 1
ATOM 2325 C C . ASN A 1 288 ? 27.735 -11.626 -6.672 1.00 64.44 288 ASN A C 1
ATOM 2327 O O . ASN A 1 288 ? 26.962 -11.782 -7.615 1.00 64.44 288 ASN A O 1
ATOM 2331 N N . PHE A 1 289 ? 28.237 -10.431 -6.347 1.00 69.56 289 PHE A N 1
ATOM 2332 C CA . PHE A 1 289 ? 27.918 -9.208 -7.084 1.00 69.56 289 PHE A CA 1
ATOM 2333 C C . PHE A 1 289 ? 28.432 -9.274 -8.528 1.00 69.56 289 PHE A C 1
ATOM 2335 O O . PHE A 1 289 ? 27.732 -8.901 -9.465 1.00 69.56 289 PHE A O 1
ATOM 2342 N N . TYR A 1 290 ? 29.621 -9.840 -8.736 1.00 69.88 290 TYR A N 1
ATOM 2343 C CA . TYR A 1 290 ? 30.171 -10.087 -10.064 1.00 69.88 290 TYR A CA 1
ATOM 2344 C C . TYR A 1 290 ? 29.278 -11.012 -10.897 1.00 69.88 290 TYR A C 1
ATOM 2346 O O . TYR A 1 290 ? 28.935 -10.682 -12.035 1.00 69.88 290 TYR A O 1
ATOM 2354 N N . ARG A 1 291 ? 28.881 -12.166 -10.337 1.00 67.19 291 ARG A N 1
ATOM 2355 C CA . ARG A 1 291 ? 27.993 -13.133 -11.009 1.00 67.19 291 ARG A CA 1
ATOM 2356 C C . ARG A 1 291 ? 26.656 -12.497 -11.367 1.00 67.19 291 ARG A C 1
ATOM 2358 O O . ARG A 1 291 ? 26.163 -12.715 -12.471 1.00 67.19 291 ARG A O 1
ATOM 2365 N N . LEU A 1 292 ? 26.127 -11.673 -10.467 1.00 67.69 292 LEU A N 1
ATOM 2366 C CA . LEU A 1 292 ? 24.904 -10.911 -10.666 1.00 67.69 292 LEU A CA 1
ATOM 2367 C C . LEU A 1 292 ? 25.023 -9.965 -11.875 1.00 67.69 292 LEU A C 1
ATOM 2369 O O . LEU A 1 292 ? 24.276 -10.100 -12.841 1.00 67.69 292 LEU A O 1
ATOM 2373 N N . VAL A 1 293 ? 26.026 -9.078 -11.880 1.00 70.25 293 VAL A N 1
ATOM 2374 C CA . VAL A 1 293 ? 26.272 -8.108 -12.966 1.00 70.25 293 VAL A CA 1
ATOM 2375 C C . VAL A 1 293 ? 26.565 -8.792 -14.303 1.00 70.25 293 VAL A C 1
ATOM 2377 O O . VAL A 1 293 ? 26.092 -8.339 -15.345 1.00 70.25 293 VAL A O 1
ATOM 2380 N N . LYS A 1 294 ? 27.310 -9.902 -14.307 1.00 70.50 294 LYS A N 1
ATOM 2381 C CA . LYS A 1 294 ? 27.541 -10.687 -15.529 1.00 70.50 294 LYS A CA 1
ATOM 2382 C C . LYS A 1 294 ? 26.255 -11.343 -16.029 1.00 70.50 294 LYS A C 1
ATOM 2384 O O . LYS A 1 294 ? 25.994 -11.259 -17.223 1.00 70.50 294 LYS A O 1
ATOM 2389 N N . GLY A 1 295 ? 25.443 -11.929 -15.147 1.00 62.84 295 GLY A N 1
ATOM 2390 C CA . GLY A 1 295 ? 24.139 -12.500 -15.495 1.00 62.84 295 GLY A CA 1
ATOM 2391 C C . GLY A 1 295 ? 23.243 -11.483 -16.201 1.00 62.84 295 GLY A C 1
ATOM 2392 O O . GLY A 1 295 ? 22.745 -11.765 -17.286 1.00 62.84 295 GLY A O 1
ATOM 2393 N N . ILE A 1 296 ? 23.146 -10.263 -15.660 1.00 60.94 296 ILE A N 1
ATOM 2394 C CA . ILE A 1 296 ? 22.427 -9.152 -16.300 1.00 60.94 296 ILE A CA 1
ATOM 2395 C C . ILE A 1 296 ? 22.935 -8.868 -17.713 1.00 60.94 296 ILE A C 1
ATOM 2397 O O . ILE A 1 296 ? 22.133 -8.687 -18.624 1.00 60.94 296 ILE A O 1
ATOM 2401 N N . LYS A 1 297 ? 24.258 -8.788 -17.916 1.00 59.44 297 LYS A N 1
ATOM 2402 C CA . LYS A 1 297 ? 24.821 -8.480 -19.239 1.00 59.44 297 LYS A CA 1
ATOM 2403 C C . LYS A 1 297 ? 24.347 -9.473 -20.299 1.00 59.44 297 LYS A C 1
ATOM 2405 O O . LYS A 1 297 ? 24.080 -9.063 -21.423 1.00 59.44 297 LYS A O 1
ATOM 2410 N N . TYR A 1 298 ? 24.196 -10.745 -19.933 1.00 54.59 298 TYR A N 1
ATOM 2411 C CA . TYR A 1 298 ? 23.683 -11.785 -20.826 1.00 54.59 298 TYR A CA 1
ATOM 2412 C C . TYR A 1 298 ? 22.156 -11.753 -21.013 1.00 54.59 298 TYR A C 1
ATOM 2414 O O . TYR A 1 298 ? 21.677 -12.330 -21.982 1.00 54.59 298 TYR A O 1
ATOM 2422 N N . PHE A 1 299 ? 21.399 -11.056 -20.152 1.00 52.16 299 PHE A N 1
ATOM 2423 C CA . PHE A 1 299 ? 19.976 -10.734 -20.366 1.00 52.16 299 PHE A CA 1
ATOM 2424 C C . PHE A 1 299 ? 19.753 -9.580 -21.355 1.00 52.16 299 PHE A C 1
ATOM 2426 O O . PHE A 1 299 ? 18.632 -9.387 -21.824 1.00 52.16 299 PHE A O 1
ATOM 2433 N N . ILE A 1 300 ? 20.819 -8.870 -21.738 1.00 51.03 300 ILE A N 1
ATOM 2434 C CA . ILE A 1 300 ? 20.832 -7.869 -22.809 1.00 51.03 300 ILE A CA 1
ATOM 2435 C C . ILE A 1 300 ? 21.506 -8.457 -24.075 1.00 51.03 300 ILE A C 1
ATOM 2437 O O . ILE A 1 300 ? 22.469 -7.860 -24.564 1.00 51.03 300 ILE A O 1
ATOM 2441 N N . PRO A 1 301 ? 21.110 -9.621 -24.639 1.00 42.44 301 PRO A N 1
ATOM 2442 C CA . PRO A 1 301 ? 21.606 -9.973 -25.957 1.00 42.44 301 PRO A CA 1
ATOM 2443 C C . PRO A 1 301 ? 20.926 -9.065 -26.984 1.00 42.44 301 PRO A C 1
ATOM 2445 O O . PRO A 1 301 ? 19.731 -8.789 -26.895 1.00 42.44 301 PRO A O 1
ATOM 2448 N N . GLU A 1 302 ? 21.750 -8.557 -27.898 1.00 44.69 302 GLU A N 1
ATOM 2449 C CA . GLU A 1 302 ? 21.440 -7.798 -29.111 1.00 44.69 302 GLU A CA 1
ATOM 2450 C C . GLU A 1 302 ? 19.941 -7.666 -29.431 1.00 44.69 302 GLU A C 1
ATOM 2452 O O . GLU A 1 302 ? 19.389 -8.407 -30.237 1.00 44.69 302 GLU A O 1
ATOM 2457 N N . MET A 1 303 ? 19.283 -6.643 -28.873 1.00 36.47 303 MET A N 1
ATOM 2458 C CA . MET A 1 303 ? 18.216 -5.985 -29.623 1.00 36.47 303 MET A CA 1
ATOM 2459 C C . MET A 1 303 ? 18.894 -5.361 -30.838 1.00 36.47 303 MET A C 1
ATOM 2461 O O . MET A 1 303 ? 19.458 -4.263 -30.749 1.00 36.47 303 MET A O 1
ATOM 2465 N N . SER A 1 304 ? 18.954 -6.148 -31.910 1.00 31.62 304 SER A N 1
ATOM 2466 C CA . SER A 1 304 ? 19.310 -5.719 -33.250 1.00 31.62 304 SER A CA 1
ATOM 2467 C C . SER A 1 304 ? 18.452 -4.498 -33.567 1.00 31.62 304 SER A C 1
ATOM 2469 O O . SER A 1 304 ? 17.231 -4.539 -33.410 1.00 31.62 304 SER A O 1
ATOM 2471 N N . ILE A 1 305 ? 19.120 -3.397 -33.904 1.00 35.25 305 ILE A N 1
ATOM 2472 C CA . ILE A 1 305 ? 18.488 -2.258 -34.575 1.00 35.25 305 ILE A CA 1
ATOM 2473 C C . ILE A 1 305 ? 18.008 -2.740 -35.943 1.00 35.25 305 ILE A C 1
ATOM 2475 O O . ILE A 1 305 ? 18.772 -3.515 -36.565 1.00 35.25 305 ILE A O 1
#

pLDDT: mean 76.76, std 16.52, range [23.58, 95.75]

Mean predicted aligned error: 15.94 Å